Protein AF-A0A1W9V3T8-F1 (afdb_monomer_lite)

Foldseek 3Di:
DDPVVVVVVVVVVVVVVVVVLVVVLPQQAAEQAEDPPVVLVQLVVLVVQLVVLVVLVVQVVPPPDDRPDDNDPLSNLLSVLSNVLSCVQVVRNVCSVPPDDPSSYDHAYSQNDVVSVVVSVVVSVVVSVLVVVVDPVSVVVVVVVVVVVVVVVVVVVPPPDPDDPPDQDADPVRDTDDDPDDDVCVVVVCVPVVVVVVVVVVVVVVVVVVVVVVVVVPD

Sequence (219 aa):
MSAVEVSKIINRKRNKWQTTIKQNRNLSRRAIRWPSAPILAILISFTALMGIDGVNSYIGFFPALPRFYESQNWLRLVTGTMHGLTMSVILLPIISESLWHPSLLKNEPVIRNFKDFAMLVAGAAVIILIVLTGQPFLLYPLSFLTTITVLLNLARHAPLSGNRFSGRYFDHRGDVFSARQFDWRRAVGVLIPTSFAAQTRAKRAGWAAFGRTAARYSR

Structure (mmCIF, N/CA/C/O backbone):
data_AF-A0A1W9V3T8-F1
#
_entry.id   AF-A0A1W9V3T8-F1
#
loop_
_atom_site.group_PDB
_atom_site.id
_atom_site.type_symbol
_atom_site.label_atom_id
_atom_site.label_alt_id
_atom_site.label_comp_id
_atom_site.label_asym_id
_atom_site.label_entity_id
_atom_site.label_seq_id
_atom_site.pdbx_PDB_ins_code
_atom_site.Cartn_x
_atom_site.Cartn_y
_atom_site.Cartn_z
_atom_site.occupancy
_atom_site.B_iso_or_equiv
_atom_site.auth_seq_id
_atom_site.auth_comp_id
_atom_site.auth_asym_id
_atom_site.auth_atom_id
_atom_site.pdbx_PDB_model_num
ATOM 1 N N . MET A 1 1 ? 31.710 13.456 -54.652 1.00 61.44 1 MET A N 1
ATOM 2 C CA . MET A 1 1 ? 31.493 12.558 -53.495 1.00 61.44 1 MET A CA 1
ATOM 3 C C . MET A 1 1 ? 30.936 11.246 -54.026 1.00 61.44 1 MET A C 1
ATOM 5 O O . MET A 1 1 ? 29.902 11.274 -54.682 1.00 61.44 1 MET A O 1
ATOM 9 N N . SER A 1 2 ? 31.663 10.134 -53.882 1.00 81.12 2 SER A N 1
ATOM 10 C CA . SER A 1 2 ? 31.305 8.871 -54.555 1.00 81.12 2 SER A CA 1
ATOM 11 C C . SER A 1 2 ? 30.199 8.114 -53.804 1.00 81.12 2 SER A C 1
ATOM 13 O O . SER A 1 2 ? 30.061 8.245 -52.586 1.00 81.12 2 SER A O 1
ATOM 15 N N . ALA A 1 3 ? 29.420 7.282 -54.504 1.00 79.31 3 ALA A N 1
ATOM 16 C CA . ALA A 1 3 ? 28.356 6.466 -53.898 1.00 79.31 3 ALA A CA 1
ATOM 17 C C . ALA A 1 3 ? 28.866 5.569 -52.745 1.00 79.31 3 ALA A C 1
ATOM 19 O O . ALA A 1 3 ? 28.161 5.323 -51.763 1.00 79.31 3 ALA A O 1
ATOM 20 N N . VAL A 1 4 ? 30.131 5.146 -52.821 1.00 82.25 4 VAL A N 1
ATOM 21 C CA . VAL A 1 4 ? 30.825 4.361 -51.787 1.00 82.25 4 VAL A CA 1
ATOM 22 C C . VAL A 1 4 ? 31.008 5.164 -50.494 1.00 82.25 4 VAL A C 1
ATOM 24 O O . VAL A 1 4 ? 30.885 4.636 -49.386 1.00 82.25 4 VAL A O 1
ATOM 27 N N . GLU A 1 5 ? 31.266 6.460 -50.619 1.00 82.06 5 GLU A N 1
ATOM 28 C CA . GLU A 1 5 ? 31.512 7.370 -49.504 1.00 82.06 5 GLU A CA 1
ATOM 29 C C . GLU A 1 5 ? 30.213 7.722 -48.768 1.00 82.06 5 GLU A C 1
ATOM 31 O O . GLU A 1 5 ? 30.152 7.666 -47.537 1.00 82.06 5 GLU A O 1
ATOM 36 N N . VAL A 1 6 ? 29.132 7.942 -49.524 1.00 78.69 6 VAL A N 1
ATOM 37 C CA . VAL A 1 6 ? 27.769 8.099 -48.990 1.00 78.69 6 VAL A CA 1
ATOM 38 C C . VAL A 1 6 ? 27.338 6.839 -48.229 1.00 78.69 6 VAL A C 1
ATOM 40 O O . VAL A 1 6 ? 26.869 6.929 -47.092 1.00 78.69 6 VAL A O 1
ATOM 43 N N . SER A 1 7 ? 27.573 5.654 -48.802 1.00 79.81 7 SER A N 1
ATOM 44 C CA . SER A 1 7 ? 27.273 4.362 -48.167 1.00 79.81 7 SER A CA 1
ATOM 45 C C . SER A 1 7 ? 28.017 4.173 -46.837 1.00 79.81 7 SER A C 1
ATOM 47 O O . SER A 1 7 ? 27.410 3.810 -45.821 1.00 79.81 7 SER A O 1
ATOM 49 N N . LYS A 1 8 ? 29.316 4.508 -46.787 1.00 84.06 8 LYS A N 1
ATOM 50 C CA . LYS A 1 8 ? 30.113 4.462 -45.548 1.00 84.06 8 LYS A CA 1
ATOM 51 C C . LYS A 1 8 ? 29.560 5.391 -44.467 1.00 84.06 8 LYS A C 1
ATOM 53 O O . LYS A 1 8 ? 29.487 4.988 -43.303 1.00 84.06 8 LYS A O 1
ATOM 58 N N . ILE A 1 9 ? 29.150 6.607 -44.827 1.00 82.00 9 ILE A N 1
ATOM 59 C CA . ILE A 1 9 ? 28.584 7.578 -43.877 1.00 82.00 9 ILE A CA 1
ATOM 60 C C . ILE A 1 9 ? 27.244 7.076 -43.322 1.00 82.00 9 ILE A C 1
ATOM 62 O O . ILE A 1 9 ? 27.024 7.121 -42.107 1.00 82.00 9 ILE A O 1
ATOM 66 N N . ILE A 1 10 ? 26.373 6.541 -44.183 1.00 80.69 10 ILE A N 1
ATOM 67 C CA . ILE A 1 10 ? 25.075 5.984 -43.778 1.00 80.69 10 ILE A CA 1
ATOM 68 C C . ILE A 1 10 ? 25.272 4.783 -42.846 1.00 80.69 10 ILE A C 1
ATOM 70 O O . ILE A 1 10 ? 24.637 4.716 -41.792 1.00 80.69 10 ILE A O 1
ATOM 74 N N . ASN A 1 11 ? 26.186 3.863 -43.171 1.00 81.25 11 ASN A N 1
ATOM 75 C CA . ASN A 1 11 ? 26.475 2.703 -42.323 1.00 81.25 11 ASN A CA 1
ATOM 76 C C . ASN A 1 11 ? 27.073 3.094 -40.969 1.00 81.25 11 ASN A C 1
ATOM 78 O O . ASN A 1 11 ? 26.660 2.552 -39.943 1.00 81.25 11 ASN A O 1
ATOM 82 N N . ARG A 1 12 ? 27.973 4.085 -40.922 1.00 83.00 12 ARG A N 1
ATOM 83 C CA . ARG A 1 12 ? 28.504 4.605 -39.651 1.00 83.00 12 ARG A CA 1
ATOM 84 C C . ARG A 1 12 ? 27.414 5.221 -38.781 1.00 83.00 12 ARG A C 1
ATOM 86 O O . ARG A 1 12 ? 27.357 4.922 -37.589 1.00 83.00 12 ARG A O 1
ATOM 93 N N . LYS A 1 13 ? 26.526 6.041 -39.362 1.00 75.88 13 LYS A N 1
ATOM 94 C CA . LYS A 1 13 ? 25.384 6.600 -38.623 1.00 75.88 13 LYS A CA 1
ATOM 95 C C . LYS A 1 13 ? 24.483 5.482 -38.105 1.00 75.88 13 LYS A C 1
ATOM 97 O O . LYS A 1 13 ? 24.191 5.461 -36.915 1.00 75.88 13 LYS A O 1
ATOM 102 N N . ARG A 1 14 ? 24.102 4.526 -38.954 1.00 78.81 14 ARG A N 1
ATOM 103 C CA . ARG A 1 14 ? 23.242 3.385 -38.595 1.00 78.81 14 ARG A CA 1
ATOM 104 C C . ARG A 1 14 ? 23.806 2.575 -37.427 1.00 78.81 14 ARG A C 1
ATOM 106 O O . ARG A 1 14 ? 23.087 2.322 -36.466 1.00 78.81 14 ARG A O 1
ATOM 113 N N . ASN A 1 15 ? 25.096 2.243 -37.465 1.00 75.06 15 ASN A N 1
ATOM 114 C CA . ASN A 1 15 ? 25.745 1.480 -36.399 1.00 75.06 15 ASN A CA 1
ATOM 115 C C . ASN A 1 15 ? 25.799 2.268 -35.086 1.00 75.06 15 ASN A C 1
ATOM 117 O O . ASN A 1 15 ? 25.492 1.713 -34.034 1.00 75.06 15 ASN A O 1
ATOM 121 N N . LYS A 1 16 ? 26.094 3.575 -35.144 1.00 73.62 16 LYS A N 1
ATOM 122 C CA . LYS A 1 16 ? 26.069 4.458 -33.967 1.00 73.62 16 LYS A CA 1
ATOM 123 C C . LYS A 1 16 ? 24.665 4.576 -33.364 1.00 73.62 16 LYS A C 1
ATOM 125 O O . LYS A 1 16 ? 24.512 4.583 -32.146 1.00 73.62 16 LYS A O 1
ATOM 130 N N . TRP A 1 17 ? 23.626 4.634 -34.194 1.00 58.38 17 TRP A N 1
ATOM 131 C CA . TRP A 1 17 ? 22.240 4.622 -33.721 1.00 58.38 17 TRP A CA 1
ATOM 132 C C . TRP A 1 17 ? 21.890 3.296 -33.037 1.00 58.38 17 TRP A C 1
ATOM 134 O O . TRP A 1 17 ? 21.321 3.304 -31.946 1.00 58.38 17 TRP A O 1
ATOM 144 N N . GLN A 1 18 ? 22.293 2.160 -33.611 1.00 61.56 18 GLN A N 1
ATOM 145 C CA . GLN A 1 18 ? 22.037 0.848 -33.012 1.00 61.56 18 GLN A CA 1
ATOM 146 C C . GLN A 1 18 ? 22.761 0.642 -31.675 1.00 61.56 18 GLN A C 1
ATOM 148 O O . GLN A 1 18 ? 22.174 0.075 -30.749 1.00 61.56 18 GLN A O 1
ATOM 153 N N . THR A 1 19 ? 24.003 1.114 -31.538 1.00 61.78 19 THR A N 1
ATOM 154 C CA . THR A 1 19 ? 24.728 1.040 -30.260 1.00 61.78 19 THR A CA 1
ATOM 155 C C . THR A 1 19 ? 24.095 1.944 -29.207 1.00 61.78 19 THR A C 1
ATOM 157 O O . THR A 1 19 ? 23.894 1.498 -28.081 1.00 61.78 19 THR A O 1
ATOM 160 N N . THR A 1 20 ? 23.664 3.153 -29.582 1.00 58.38 20 THR A N 1
ATOM 161 C CA . THR A 1 20 ? 22.980 4.087 -28.670 1.00 58.38 20 THR A CA 1
ATOM 162 C C . THR A 1 20 ? 21.645 3.519 -28.163 1.00 58.38 20 THR A C 1
ATOM 164 O O . THR A 1 20 ? 21.350 3.598 -26.971 1.00 58.38 20 THR A O 1
ATOM 167 N N . ILE A 1 21 ? 20.860 2.865 -29.030 1.00 58.16 21 ILE A N 1
ATOM 168 C CA . ILE A 1 21 ? 19.602 2.195 -28.649 1.00 58.16 21 ILE A CA 1
ATOM 169 C C . ILE A 1 21 ? 19.866 0.985 -27.738 1.00 58.16 21 ILE A C 1
ATOM 171 O O . ILE A 1 21 ? 19.149 0.781 -26.758 1.00 58.16 21 ILE A O 1
ATOM 175 N N . LYS A 1 22 ? 20.910 0.188 -28.015 1.00 57.72 22 LYS A N 1
ATOM 176 C CA . LYS A 1 22 ? 21.291 -0.944 -27.150 1.00 57.72 22 LYS A CA 1
ATOM 177 C C . LYS A 1 22 ? 21.782 -0.484 -25.775 1.00 57.72 22 LYS A C 1
ATOM 179 O O . LYS A 1 22 ? 21.448 -1.133 -24.787 1.00 57.72 22 LYS A O 1
ATOM 184 N N . GLN A 1 23 ? 22.532 0.614 -25.710 1.00 53.25 23 GLN A N 1
ATOM 185 C CA . GLN A 1 23 ? 23.126 1.146 -24.481 1.00 53.25 23 GLN A CA 1
ATOM 186 C C . GLN A 1 23 ? 22.088 1.820 -23.567 1.00 53.25 23 GLN A C 1
ATOM 188 O O . GLN A 1 23 ? 22.186 1.715 -22.347 1.00 53.25 23 GLN A O 1
ATOM 193 N N . ASN A 1 24 ? 21.020 2.396 -24.131 1.00 51.28 24 ASN A N 1
ATOM 194 C CA . ASN A 1 24 ? 19.906 2.967 -23.361 1.00 51.28 24 ASN A CA 1
ATOM 195 C C . ASN A 1 24 ? 18.928 1.923 -22.780 1.00 51.28 24 ASN A C 1
ATOM 197 O O . ASN A 1 24 ? 17.912 2.276 -22.187 1.00 51.28 24 ASN A O 1
ATOM 201 N N . ARG A 1 25 ? 19.225 0.619 -22.886 1.00 52.19 25 ARG A N 1
ATOM 202 C CA . ARG A 1 25 ? 18.423 -0.446 -22.255 1.00 52.19 25 ARG A CA 1
ATOM 203 C C . ARG A 1 25 ? 18.557 -0.517 -20.724 1.00 52.19 25 ARG A C 1
ATOM 205 O O . ARG A 1 25 ? 17.898 -1.357 -20.113 1.00 52.19 25 ARG A O 1
ATOM 212 N N . ASN A 1 26 ? 19.360 0.346 -20.101 1.00 48.84 26 ASN A N 1
ATOM 213 C CA . ASN A 1 26 ? 19.489 0.457 -18.641 1.00 48.84 26 ASN A CA 1
ATOM 214 C C . ASN A 1 26 ? 18.536 1.486 -18.008 1.00 48.84 26 ASN A C 1
ATOM 216 O O . ASN A 1 26 ? 18.584 1.693 -16.798 1.00 48.84 26 ASN A O 1
ATOM 220 N N . LEU A 1 27 ? 17.657 2.116 -18.796 1.00 55.81 27 LEU A N 1
ATOM 221 C CA . LEU A 1 27 ? 16.570 2.932 -18.256 1.00 55.81 27 LEU A CA 1
ATOM 222 C C . LEU A 1 27 ? 15.703 2.066 -17.328 1.00 55.81 27 LEU A C 1
ATOM 224 O O . LEU A 1 27 ? 15.417 0.910 -17.638 1.00 55.81 27 LEU A O 1
ATOM 228 N N . SER A 1 28 ? 15.348 2.611 -16.165 1.00 54.78 28 SER A N 1
ATOM 229 C CA . SER A 1 28 ? 14.645 1.928 -15.074 1.00 54.78 28 SER A CA 1
ATOM 230 C C . SER A 1 28 ? 13.398 1.207 -15.590 1.00 54.78 28 SER A C 1
ATOM 232 O O . SER A 1 28 ? 12.391 1.834 -15.916 1.00 54.78 28 SER A O 1
ATOM 234 N N . ARG A 1 29 ? 13.483 -0.124 -15.692 1.00 65.69 29 ARG A N 1
ATOM 235 C CA . ARG A 1 29 ? 12.429 -0.945 -16.293 1.00 65.69 29 ARG A CA 1
ATOM 236 C C . ARG A 1 29 ? 11.334 -1.247 -15.267 1.00 65.69 29 ARG A C 1
ATOM 238 O O . ARG A 1 29 ? 11.650 -1.609 -14.134 1.00 65.69 29 ARG A O 1
ATOM 245 N N . ARG A 1 30 ? 10.064 -1.093 -15.646 1.00 69.88 30 ARG A N 1
ATOM 246 C CA . ARG A 1 30 ? 8.889 -1.234 -14.761 1.00 69.88 30 ARG A CA 1
ATOM 247 C C . ARG A 1 30 ? 8.259 -2.625 -14.885 1.00 69.88 30 ARG A C 1
ATOM 249 O O . ARG A 1 30 ? 8.200 -3.166 -15.984 1.00 69.88 30 ARG A O 1
ATOM 256 N N . ALA A 1 31 ? 7.821 -3.203 -13.769 1.00 74.94 31 ALA A N 1
ATOM 257 C CA . ALA A 1 31 ? 7.200 -4.528 -13.711 1.00 74.94 31 ALA A CA 1
ATOM 258 C C . ALA A 1 31 ? 5.728 -4.477 -14.156 1.00 74.94 31 ALA A C 1
ATOM 260 O O . ALA A 1 31 ? 4.995 -3.600 -13.709 1.00 74.94 31 ALA A O 1
ATOM 261 N N . ILE A 1 32 ? 5.300 -5.412 -15.010 1.00 78.75 32 ILE A N 1
ATOM 262 C CA . ILE A 1 32 ? 3.912 -5.482 -15.535 1.00 78.75 32 ILE A CA 1
ATOM 263 C C . ILE A 1 32 ? 3.254 -6.825 -15.248 1.00 78.75 32 ILE A C 1
ATOM 265 O O . ILE A 1 32 ? 2.043 -6.966 -15.378 1.00 78.75 32 ILE A O 1
ATOM 269 N N . ARG A 1 33 ? 4.023 -7.842 -14.842 1.00 82.50 33 ARG A N 1
ATOM 270 C CA . ARG A 1 33 ? 3.420 -9.142 -14.581 1.00 82.50 33 ARG A CA 1
ATOM 271 C C . ARG A 1 33 ? 2.651 -9.094 -13.266 1.00 82.50 33 ARG A C 1
ATOM 273 O O . ARG A 1 33 ? 3.112 -8.542 -12.262 1.00 82.50 33 ARG A O 1
ATOM 280 N N . TRP A 1 34 ? 1.483 -9.714 -13.289 1.00 81.19 34 TRP A N 1
ATOM 281 C CA . TRP A 1 34 ? 0.644 -9.886 -12.118 1.00 81.19 34 TRP A CA 1
ATOM 282 C C . TRP A 1 34 ? 1.379 -10.661 -11.009 1.00 81.19 34 TRP A C 1
ATOM 284 O O . TRP A 1 34 ? 2.263 -11.478 -11.308 1.00 81.19 34 TRP A O 1
ATOM 294 N N . PRO A 1 35 ? 1.043 -10.412 -9.729 1.00 81.88 35 PRO A N 1
ATOM 295 C CA . PRO A 1 35 ? 1.504 -11.238 -8.618 1.00 81.88 35 PRO A CA 1
ATOM 296 C C . PRO A 1 35 ? 1.094 -12.703 -8.805 1.00 81.88 35 PRO A C 1
ATOM 298 O O . PRO A 1 35 ? 0.172 -13.016 -9.558 1.00 81.88 35 PRO A O 1
ATOM 301 N N . SER A 1 36 ? 1.758 -13.614 -8.094 1.00 85.62 36 SER A N 1
ATOM 302 C CA . SER A 1 36 ? 1.357 -15.021 -8.095 1.00 85.62 36 SER A CA 1
ATOM 303 C C . SER A 1 36 ? -0.082 -15.182 -7.578 1.00 85.62 36 SER A C 1
ATOM 305 O O . SER A 1 36 ? -0.519 -14.451 -6.686 1.00 85.62 36 SER A O 1
ATOM 307 N N . ALA A 1 37 ? -0.814 -16.160 -8.120 1.00 86.94 37 ALA A N 1
ATOM 308 C CA . ALA A 1 37 ? -2.200 -16.453 -7.745 1.00 86.94 37 ALA A CA 1
ATOM 309 C C . ALA A 1 37 ? -2.470 -16.503 -6.222 1.00 86.94 37 ALA A C 1
ATOM 311 O O . ALA A 1 37 ? -3.452 -15.899 -5.791 1.00 86.94 37 ALA A O 1
ATOM 312 N N . PRO A 1 38 ? -1.622 -17.128 -5.374 1.00 88.62 38 PRO A N 1
ATOM 313 C CA . PRO A 1 38 ? -1.875 -17.139 -3.933 1.00 88.62 38 PRO A CA 1
ATOM 314 C C . PRO A 1 38 ? -1.728 -15.754 -3.286 1.00 88.62 38 PRO A C 1
ATOM 316 O O . PRO A 1 38 ? -2.498 -15.420 -2.391 1.00 88.62 38 PRO A O 1
ATOM 319 N N . ILE A 1 39 ? -0.800 -14.912 -3.755 1.00 88.94 39 ILE A N 1
ATOM 320 C CA . ILE A 1 39 ? -0.682 -13.528 -3.272 1.00 88.94 39 ILE A CA 1
ATOM 321 C C . ILE A 1 39 ? -1.926 -12.738 -3.682 1.00 88.94 39 ILE A C 1
ATOM 323 O O . ILE A 1 39 ? -2.484 -12.009 -2.868 1.00 88.94 39 ILE A O 1
ATOM 327 N N . LEU A 1 40 ? -2.404 -12.920 -4.914 1.00 89.44 40 LEU A N 1
ATOM 328 C CA . LEU A 1 40 ? -3.620 -12.263 -5.386 1.00 89.44 40 LEU A CA 1
ATOM 329 C C . LEU A 1 40 ? -4.851 -12.660 -4.555 1.00 89.44 40 LEU A C 1
ATOM 331 O O . LEU A 1 40 ? -5.644 -11.792 -4.203 1.00 89.44 40 LEU A O 1
ATOM 335 N N . ALA A 1 41 ? -4.980 -13.937 -4.183 1.00 92.38 41 ALA A N 1
ATOM 336 C CA . ALA A 1 41 ? -6.051 -14.407 -3.303 1.00 92.38 41 ALA A CA 1
ATOM 337 C C . ALA A 1 41 ? -6.013 -13.716 -1.927 1.00 92.38 41 ALA A C 1
ATOM 339 O O . ALA A 1 41 ? -7.048 -13.264 -1.434 1.00 92.38 41 ALA A O 1
ATOM 340 N N . ILE A 1 42 ? -4.822 -13.553 -1.338 1.00 92.75 42 ILE A N 1
ATOM 341 C CA . ILE A 1 42 ? -4.651 -12.813 -0.077 1.00 92.75 42 ILE A CA 1
ATOM 342 C C . ILE A 1 42 ? -5.055 -11.343 -0.253 1.00 92.75 42 ILE A C 1
ATOM 344 O O . ILE A 1 42 ? -5.801 -10.806 0.562 1.00 92.75 42 ILE A O 1
ATOM 348 N N . LEU A 1 43 ? -4.622 -10.693 -1.331 1.00 91.69 43 LEU A N 1
ATOM 349 C CA . LEU A 1 43 ? -4.982 -9.302 -1.620 1.00 91.69 43 LEU A CA 1
ATOM 350 C C . LEU A 1 43 ? -6.504 -9.117 -1.782 1.00 91.69 43 LEU A C 1
ATOM 352 O O . LEU A 1 43 ? -7.097 -8.191 -1.227 1.00 91.69 43 LEU A O 1
ATOM 356 N N . ILE A 1 44 ? -7.170 -10.033 -2.485 1.00 94.06 44 ILE A N 1
ATOM 357 C CA . ILE A 1 44 ? -8.634 -10.028 -2.609 1.00 94.06 44 ILE A CA 1
ATOM 358 C C . ILE A 1 44 ? -9.287 -10.187 -1.232 1.00 94.06 44 ILE A C 1
ATOM 360 O O . ILE A 1 44 ? -10.230 -9.459 -0.921 1.00 94.06 44 ILE A O 1
ATOM 364 N N . SER A 1 45 ? -8.753 -11.064 -0.375 1.00 94.50 45 SER A N 1
ATOM 365 C CA . SER A 1 45 ? -9.266 -11.240 0.989 1.00 94.50 45 SER A CA 1
ATOM 366 C C . SER A 1 45 ? -9.186 -9.949 1.814 1.00 94.50 45 SER A C 1
ATOM 368 O O . SER A 1 45 ? -10.140 -9.610 2.508 1.00 94.50 45 SER A O 1
ATOM 370 N N . PHE A 1 46 ? -8.117 -9.156 1.670 1.00 94.31 46 PHE A N 1
ATOM 371 C CA . PHE A 1 46 ? -7.989 -7.857 2.340 1.00 94.31 46 PHE A CA 1
ATOM 372 C C . PHE A 1 46 ? -9.062 -6.864 1.892 1.00 94.31 46 PHE A C 1
ATOM 374 O O . PHE A 1 46 ? -9.607 -6.121 2.706 1.00 94.31 46 PHE A O 1
ATOM 381 N N . THR A 1 47 ? -9.395 -6.873 0.602 1.00 93.62 47 THR A N 1
ATOM 382 C CA . THR A 1 47 ? -10.476 -6.039 0.064 1.00 93.62 47 THR A CA 1
ATOM 383 C C . THR A 1 47 ? -11.841 -6.502 0.565 1.00 93.62 47 THR A C 1
ATOM 385 O O . THR A 1 47 ? -12.654 -5.668 0.951 1.00 93.62 47 THR A O 1
ATOM 388 N N . ALA A 1 48 ? -12.081 -7.813 0.636 1.00 94.19 48 ALA A N 1
ATOM 389 C CA . ALA A 1 48 ? -13.313 -8.358 1.202 1.00 94.19 48 ALA A CA 1
ATOM 390 C C . ALA A 1 48 ? -13.475 -7.985 2.686 1.00 94.19 48 ALA A C 1
ATOM 392 O O . ALA A 1 48 ? -14.544 -7.531 3.085 1.00 94.19 48 ALA A O 1
ATOM 393 N N . LEU A 1 49 ? -12.407 -8.096 3.485 1.00 92.88 49 LEU A N 1
ATOM 394 C CA . LEU A 1 49 ? -12.405 -7.695 4.897 1.00 92.88 49 LEU A CA 1
ATOM 395 C C . LEU A 1 49 ? -12.728 -6.207 5.071 1.00 92.88 49 LEU A C 1
ATOM 397 O O . LEU A 1 49 ? -13.538 -5.852 5.924 1.00 92.88 49 LEU A O 1
ATOM 401 N N . MET A 1 50 ? -12.146 -5.341 4.238 1.00 92.75 50 MET A N 1
ATOM 402 C CA . MET A 1 50 ? -12.471 -3.913 4.232 1.00 92.75 50 MET A CA 1
ATOM 403 C C . MET A 1 50 ? -13.914 -3.643 3.799 1.00 92.75 50 MET A C 1
ATOM 405 O O . MET A 1 50 ? -14.566 -2.789 4.390 1.00 92.75 50 MET A O 1
ATOM 409 N N . GLY A 1 51 ? -14.440 -4.389 2.826 1.00 90.56 51 GLY A N 1
ATOM 410 C CA . GLY A 1 51 ? -15.841 -4.296 2.420 1.00 90.56 51 GLY A CA 1
ATOM 411 C C . GLY A 1 51 ? -16.799 -4.661 3.555 1.00 90.56 51 GLY A C 1
ATOM 412 O O . GLY A 1 51 ? -17.726 -3.906 3.833 1.00 90.56 51 GLY A O 1
ATOM 413 N N . ILE A 1 52 ? -16.544 -5.771 4.253 1.00 90.00 52 ILE A N 1
ATOM 414 C CA . ILE A 1 52 ? -17.348 -6.213 5.404 1.00 90.00 52 ILE A CA 1
ATOM 415 C C . ILE A 1 52 ? -17.300 -5.167 6.523 1.00 90.00 52 ILE A C 1
ATOM 417 O O . ILE A 1 52 ? -18.344 -4.757 7.029 1.00 90.00 52 ILE A O 1
ATOM 421 N N . ASP A 1 53 ? -16.104 -4.695 6.877 1.00 88.25 53 ASP A N 1
ATOM 422 C CA . ASP A 1 53 ? -15.925 -3.704 7.939 1.00 88.25 53 ASP A CA 1
ATOM 423 C C . ASP A 1 53 ? -16.534 -2.339 7.578 1.00 88.25 53 ASP A C 1
ATOM 425 O O . ASP A 1 53 ? -17.210 -1.698 8.389 1.00 88.25 53 ASP A O 1
ATOM 429 N N . GLY A 1 54 ? -16.389 -1.934 6.315 1.00 86.19 54 GLY A N 1
ATOM 430 C CA . GLY A 1 54 ? -17.017 -0.751 5.744 1.00 86.19 54 GLY A CA 1
ATOM 431 C C . GLY A 1 54 ? -18.539 -0.824 5.822 1.00 86.19 54 GLY A C 1
ATOM 432 O O . GLY A 1 54 ? -19.157 0.103 6.347 1.00 86.19 54 GLY A O 1
ATOM 433 N N . VAL A 1 55 ? -19.137 -1.939 5.390 1.00 86.88 55 VAL A N 1
ATOM 434 C CA . VAL A 1 55 ? -20.587 -2.175 5.463 1.00 86.88 55 VAL A CA 1
ATOM 435 C C . VAL A 1 55 ? -21.073 -2.176 6.911 1.00 86.88 55 VAL A C 1
ATOM 437 O O . VAL A 1 55 ? -22.050 -1.493 7.206 1.00 86.88 55 VAL A O 1
ATOM 440 N N . ASN A 1 56 ? -20.384 -2.854 7.835 1.00 86.50 56 ASN A N 1
ATOM 441 C CA . ASN A 1 56 ? -20.777 -2.861 9.247 1.00 86.50 56 ASN A CA 1
ATOM 442 C C . ASN A 1 56 ? -20.775 -1.443 9.847 1.00 86.50 56 ASN A C 1
ATOM 444 O O . ASN A 1 56 ? -21.715 -1.053 10.540 1.00 86.50 56 ASN A O 1
ATOM 448 N N . SER A 1 57 ? -19.761 -0.633 9.526 1.00 81.12 57 SER A N 1
ATOM 449 C CA . SER A 1 57 ? -19.724 0.767 9.966 1.00 81.12 57 SER A CA 1
ATOM 450 C C . SER A 1 57 ? -20.784 1.642 9.281 1.00 81.12 57 SER A C 1
ATOM 452 O O . SER A 1 57 ? -21.317 2.555 9.910 1.00 81.12 57 SER A O 1
ATOM 454 N N . TYR A 1 58 ? -21.130 1.345 8.024 1.00 82.19 58 TYR A N 1
ATOM 455 C CA . TYR A 1 58 ? -22.150 2.064 7.261 1.00 82.19 58 TYR A CA 1
ATOM 456 C C . TYR A 1 58 ? -23.562 1.800 7.799 1.00 82.19 58 TYR A C 1
ATOM 458 O O . TYR A 1 58 ? -24.356 2.726 7.942 1.00 82.19 58 TYR A O 1
ATOM 466 N N . ILE A 1 59 ? -23.852 0.554 8.182 1.00 82.81 59 ILE A N 1
ATOM 467 C CA . ILE A 1 59 ? -25.116 0.163 8.823 1.00 82.81 59 ILE A CA 1
ATOM 468 C C . ILE A 1 59 ? -25.333 0.942 10.126 1.00 82.81 59 ILE A C 1
ATOM 470 O O . ILE A 1 59 ? -26.456 1.340 10.420 1.00 82.81 59 ILE A O 1
ATOM 474 N N . GLY A 1 60 ? -24.260 1.250 10.861 1.00 72.88 60 GLY A N 1
ATOM 475 C CA . GLY A 1 60 ? -24.321 2.049 12.086 1.00 72.88 60 GLY A CA 1
ATOM 476 C C . GLY A 1 60 ? -24.845 3.482 11.915 1.00 72.88 60 GLY A C 1
ATOM 477 O O . GLY A 1 60 ? -25.187 4.106 12.917 1.00 72.88 60 GLY A O 1
ATOM 478 N N . PHE A 1 61 ? -24.948 4.006 10.688 1.00 76.19 61 PHE A N 1
ATOM 479 C CA . PHE A 1 61 ? -25.607 5.291 10.423 1.00 76.19 61 PHE A CA 1
ATOM 480 C C . PHE A 1 61 ? -27.136 5.199 10.418 1.00 76.19 61 PHE A C 1
ATOM 482 O O . PHE A 1 61 ? -27.805 6.227 10.526 1.00 76.19 61 PHE A O 1
ATOM 489 N N . PHE A 1 62 ? -27.697 3.994 10.306 1.00 79.94 62 PHE A N 1
ATOM 490 C CA . PHE A 1 62 ? -29.134 3.766 10.295 1.00 79.94 62 PHE A CA 1
ATOM 491 C C . PHE A 1 62 ? -29.581 3.242 11.665 1.00 79.94 62 PHE A C 1
ATOM 493 O O . PHE A 1 62 ? -29.361 2.071 11.968 1.00 79.94 62 PHE A O 1
ATOM 500 N N . PRO A 1 63 ? -30.259 4.060 12.493 1.00 70.19 63 PRO A N 1
ATOM 501 C CA . PRO A 1 63 ? -30.679 3.648 13.835 1.00 70.19 63 PRO A CA 1
ATOM 502 C C . PRO A 1 63 ? -31.686 2.483 13.853 1.00 70.19 63 PRO A C 1
ATOM 504 O O . PRO A 1 63 ? -31.922 1.903 14.907 1.00 70.19 63 PRO A O 1
ATOM 507 N N . ALA A 1 64 ? -32.268 2.127 12.703 1.00 73.00 64 ALA A N 1
ATOM 508 C CA . ALA A 1 64 ? -33.226 1.032 12.554 1.00 73.00 64 ALA A CA 1
ATOM 509 C C . ALA A 1 64 ? -32.587 -0.339 12.248 1.00 73.00 64 ALA A C 1
ATOM 511 O O . ALA A 1 64 ? -33.309 -1.332 12.187 1.00 73.00 64 ALA A O 1
ATOM 512 N N . LEU A 1 65 ? -31.268 -0.414 12.026 1.00 70.00 65 LEU A N 1
ATOM 513 C CA . LEU A 1 65 ? -30.590 -1.664 11.673 1.00 70.00 65 LEU A CA 1
ATOM 514 C C . LEU A 1 65 ? -29.667 -2.152 12.804 1.00 70.00 65 LEU A C 1
ATOM 516 O O . LEU A 1 65 ? -28.873 -1.371 13.334 1.00 70.00 65 LEU A O 1
ATOM 520 N N . PRO A 1 66 ? -29.724 -3.446 13.168 1.00 71.88 66 PRO A N 1
ATOM 521 C CA . PRO A 1 66 ? -28.816 -4.016 14.154 1.00 71.88 66 PRO A CA 1
ATOM 522 C C . PRO A 1 66 ? -27.382 -4.071 13.605 1.00 71.88 66 PRO A C 1
ATOM 524 O O . PRO A 1 66 ? -27.139 -4.528 12.489 1.00 71.88 66 PRO A O 1
ATOM 527 N N . ARG A 1 67 ? -26.419 -3.608 14.409 1.00 67.31 67 ARG A N 1
ATOM 528 C CA . ARG A 1 67 ? -24.979 -3.704 14.113 1.00 67.31 67 ARG A CA 1
ATOM 529 C C . ARG A 1 67 ? -24.482 -5.108 14.468 1.00 67.31 67 ARG A C 1
ATOM 531 O O . ARG A 1 67 ? -24.838 -5.612 15.531 1.00 67.31 67 ARG A O 1
ATOM 538 N N . PHE A 1 68 ? -23.632 -5.716 13.635 1.00 72.75 68 PHE A N 1
ATOM 539 C CA . PHE A 1 68 ? -23.045 -7.032 13.939 1.00 72.75 68 PHE A CA 1
ATOM 540 C C . PHE A 1 68 ? -22.004 -6.950 15.064 1.00 72.75 68 PHE A C 1
ATOM 542 O O . PHE A 1 68 ? -21.872 -7.874 15.861 1.00 72.75 68 PHE A O 1
ATOM 549 N N . TYR A 1 69 ? -21.269 -5.836 15.129 1.00 77.38 69 TYR A N 1
ATOM 550 C CA . TYR A 1 69 ? -20.328 -5.503 16.200 1.00 77.38 69 TYR A CA 1
ATOM 551 C C . TYR A 1 69 ? -20.135 -3.983 16.301 1.00 77.38 69 TYR A C 1
ATOM 553 O O . TYR A 1 69 ? -20.404 -3.246 15.346 1.00 77.38 69 TYR A O 1
ATOM 561 N N . GLU A 1 70 ? -19.648 -3.502 17.450 1.00 74.56 70 GLU A N 1
ATOM 562 C CA . GLU A 1 70 ? -19.326 -2.084 17.638 1.00 74.56 70 GLU A CA 1
ATOM 563 C C . GLU A 1 70 ? -18.158 -1.657 16.743 1.00 74.56 70 GLU A C 1
ATOM 565 O O . GLU A 1 70 ? -17.079 -2.248 16.771 1.00 74.56 70 GLU A O 1
ATOM 570 N N . SER A 1 71 ? -18.362 -0.606 15.948 1.00 77.75 71 SER A N 1
ATOM 571 C CA . SER A 1 71 ? -17.338 -0.073 15.053 1.00 77.75 71 SER A CA 1
ATOM 572 C C . SER A 1 71 ? -16.173 0.515 15.851 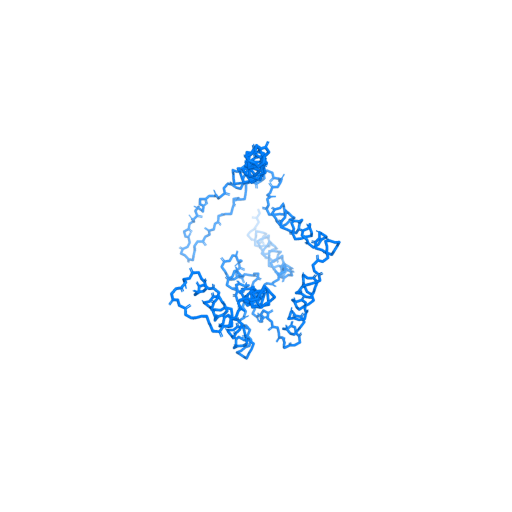1.00 77.75 71 SER A C 1
ATOM 574 O O . SER A 1 71 ? -16.334 1.538 16.519 1.00 77.75 71 SER A O 1
ATOM 576 N N . GLN A 1 72 ? -14.989 -0.090 15.744 1.00 81.12 72 GLN A N 1
ATOM 577 C CA . GLN A 1 72 ? -13.783 0.383 16.423 1.00 81.12 72 GLN A CA 1
ATOM 578 C C . GLN A 1 72 ? -12.821 1.057 15.437 1.00 81.12 72 GLN A C 1
ATOM 580 O O . GLN A 1 72 ? -12.581 0.563 14.335 1.00 81.12 72 GLN A O 1
ATOM 585 N N . ASN A 1 73 ? -12.230 2.187 15.837 1.00 84.69 73 ASN A N 1
ATOM 586 C CA . ASN A 1 73 ? -11.330 2.962 14.972 1.00 84.69 73 ASN A CA 1
ATOM 587 C C . ASN A 1 73 ? -10.076 2.183 14.546 1.00 84.69 73 ASN A C 1
ATOM 589 O O . ASN A 1 73 ? -9.595 2.375 13.431 1.00 84.69 73 ASN A O 1
ATOM 593 N N . TRP A 1 74 ? -9.560 1.300 15.405 1.00 86.62 74 TRP A N 1
ATOM 594 C CA . TRP A 1 74 ? -8.381 0.494 15.087 1.00 86.62 74 TRP A CA 1
ATOM 595 C C . TRP A 1 74 ? -8.673 -0.538 13.996 1.00 86.62 74 TRP A C 1
ATOM 597 O O . TRP A 1 74 ? -7.836 -0.743 13.121 1.00 86.62 74 TRP A O 1
ATOM 607 N N . LEU A 1 75 ? -9.869 -1.137 14.000 1.00 86.19 75 LEU A N 1
ATOM 608 C CA . LEU A 1 75 ? -10.257 -2.126 12.999 1.00 86.19 75 LEU A CA 1
ATOM 609 C C . LEU A 1 75 ? -10.331 -1.468 11.621 1.00 86.19 75 LEU A C 1
ATOM 611 O O . LEU A 1 75 ? -9.710 -1.948 10.678 1.00 86.19 75 LEU A O 1
ATOM 615 N N . ARG A 1 76 ? -10.947 -0.283 11.560 1.00 86.88 76 ARG A N 1
ATOM 616 C CA . ARG A 1 76 ? -11.048 0.535 10.347 1.00 86.88 76 ARG A CA 1
ATOM 617 C C . ARG A 1 76 ? -9.690 0.992 9.809 1.00 86.88 76 ARG A C 1
ATOM 619 O O . ARG A 1 76 ? -9.495 1.078 8.598 1.00 86.88 76 ARG A O 1
ATOM 626 N N . LEU A 1 77 ? -8.736 1.279 10.697 1.00 89.44 77 LEU A N 1
ATOM 627 C CA . LEU A 1 77 ? -7.358 1.587 10.310 1.00 89.44 77 LEU A CA 1
ATOM 628 C C . LEU A 1 77 ? -6.669 0.362 9.691 1.00 89.44 77 LEU A C 1
ATOM 630 O O . LEU A 1 77 ? -6.025 0.486 8.650 1.00 89.44 77 LEU A O 1
ATOM 634 N N . VAL A 1 78 ? -6.807 -0.813 10.311 1.00 92.44 78 VAL A N 1
ATOM 635 C CA . VAL A 1 78 ? -6.181 -2.060 9.845 1.00 92.44 78 VAL A CA 1
ATOM 636 C C . VAL A 1 78 ? -6.756 -2.491 8.496 1.00 92.44 78 VAL A C 1
ATOM 638 O O . VAL A 1 78 ? -6.002 -2.656 7.535 1.00 92.44 78 VAL A O 1
ATOM 641 N N . THR A 1 79 ? -8.081 -2.626 8.399 1.00 92.75 79 THR A N 1
ATOM 642 C CA . THR A 1 79 ? -8.776 -3.075 7.183 1.00 92.75 79 THR A CA 1
ATOM 643 C C . THR A 1 79 ? -8.556 -2.095 6.029 1.00 92.75 79 THR A C 1
ATOM 645 O O . THR A 1 79 ? -8.213 -2.507 4.918 1.00 92.75 79 THR A O 1
ATOM 648 N N . GLY A 1 80 ? -8.633 -0.788 6.302 1.00 91.81 80 GLY A N 1
ATOM 649 C CA . GLY A 1 80 ? -8.341 0.264 5.329 1.00 91.81 80 GLY A CA 1
ATOM 650 C C . GLY A 1 80 ? -6.897 0.233 4.821 1.00 91.81 80 GLY A C 1
ATOM 651 O O . GLY A 1 80 ? -6.664 0.337 3.616 1.00 91.81 80 GLY A O 1
ATOM 652 N N . THR A 1 81 ? -5.917 0.027 5.707 1.00 92.94 81 THR A N 1
ATOM 653 C CA . THR A 1 81 ? -4.497 -0.049 5.318 1.00 92.94 81 THR A CA 1
ATOM 654 C C . THR A 1 81 ? -4.210 -1.289 4.468 1.00 92.94 81 THR A C 1
ATOM 656 O O . THR A 1 81 ? -3.516 -1.196 3.454 1.00 92.94 81 THR A O 1
ATOM 659 N N . MET A 1 82 ? -4.778 -2.446 4.825 1.00 93.25 82 MET A N 1
ATOM 660 C CA . MET A 1 82 ? -4.639 -3.684 4.047 1.00 93.25 82 MET A CA 1
ATOM 661 C C . MET A 1 82 ? -5.253 -3.568 2.645 1.00 93.25 82 MET A C 1
ATOM 663 O O . MET A 1 82 ? -4.657 -4.006 1.653 1.00 93.25 82 MET A O 1
ATOM 667 N N . HIS A 1 83 ? -6.417 -2.926 2.533 1.00 94.69 83 HIS A N 1
ATOM 668 C CA . HIS A 1 83 ? -7.013 -2.621 1.237 1.00 94.69 83 HIS A CA 1
ATOM 669 C C . HIS A 1 83 ? -6.164 -1.619 0.433 1.00 94.69 83 HIS A C 1
ATOM 671 O O . HIS A 1 83 ? -5.921 -1.832 -0.754 1.00 94.69 83 HIS A O 1
ATOM 677 N N . GLY A 1 84 ? -5.618 -0.578 1.069 1.00 92.31 84 GLY A N 1
ATOM 678 C CA . GLY A 1 84 ? -4.698 0.363 0.417 1.00 92.31 84 GLY A CA 1
ATOM 679 C C . GLY A 1 84 ? -3.438 -0.311 -0.146 1.00 92.31 84 GLY A C 1
ATOM 680 O O . GLY A 1 84 ? -3.006 -0.001 -1.262 1.00 92.31 84 GLY A O 1
ATOM 681 N N . LEU A 1 85 ? -2.882 -1.290 0.576 1.00 93.25 85 LEU A N 1
ATOM 682 C CA . LEU A 1 85 ? -1.772 -2.122 0.098 1.00 93.25 85 LEU A CA 1
ATOM 683 C C . LEU A 1 85 ? -2.193 -2.931 -1.136 1.00 93.25 85 LEU A C 1
ATOM 685 O O . LEU A 1 85 ? -1.484 -2.930 -2.142 1.00 93.25 85 LEU A O 1
ATOM 689 N N . THR A 1 86 ? -3.378 -3.544 -1.095 1.00 93.62 86 THR A N 1
ATOM 690 C CA . THR A 1 86 ? -3.959 -4.267 -2.238 1.00 93.62 86 THR A CA 1
ATOM 691 C C . THR A 1 86 ? -4.067 -3.392 -3.476 1.00 93.62 86 THR A C 1
ATOM 693 O O . THR A 1 86 ? -3.563 -3.764 -4.538 1.00 93.62 86 THR A O 1
ATOM 696 N N . MET A 1 87 ? -4.650 -2.203 -3.333 1.00 91.81 87 MET A N 1
ATOM 697 C CA . MET A 1 87 ? -4.793 -1.261 -4.439 1.00 91.81 87 MET A CA 1
ATOM 698 C C . MET A 1 87 ? -3.435 -0.842 -4.992 1.00 91.81 87 MET A C 1
ATOM 700 O O . MET A 1 87 ? -3.254 -0.814 -6.203 1.00 91.81 87 MET A O 1
ATOM 704 N N . SER A 1 88 ? -2.446 -0.601 -4.133 1.00 90.44 88 SER A N 1
ATOM 705 C CA . SER A 1 88 ? -1.095 -0.238 -4.574 1.00 90.44 88 SER A CA 1
ATOM 706 C C . SER A 1 88 ? -0.465 -1.325 -5.453 1.00 90.44 88 SER A C 1
ATOM 708 O O . SER A 1 88 ? 0.089 -1.020 -6.507 1.00 90.44 88 SER A O 1
ATOM 710 N N . VAL A 1 89 ? -0.585 -2.596 -5.054 1.00 90.12 89 VAL A N 1
ATOM 711 C CA . VAL A 1 89 ? -0.003 -3.737 -5.782 1.00 90.12 89 VAL A CA 1
ATOM 712 C C . VAL A 1 89 ? -0.734 -4.016 -7.097 1.00 90.12 89 VAL A C 1
ATOM 714 O O . VAL A 1 89 ? -0.083 -4.335 -8.090 1.00 90.12 89 VAL A O 1
ATOM 717 N N . ILE A 1 90 ? -2.063 -3.881 -7.122 1.00 89.50 90 ILE A N 1
ATOM 718 C CA . ILE A 1 90 ? -2.892 -4.119 -8.316 1.00 89.50 90 ILE A CA 1
ATOM 719 C C . ILE A 1 90 ? -2.786 -2.969 -9.320 1.00 89.50 90 ILE A C 1
ATOM 721 O O . ILE A 1 90 ? -2.730 -3.206 -10.525 1.00 89.50 90 ILE A O 1
ATOM 725 N N . LEU A 1 91 ? -2.744 -1.722 -8.850 1.00 88.50 91 LEU A N 1
ATOM 726 C CA . LEU A 1 91 ? -2.673 -0.556 -9.728 1.00 88.50 91 LEU A CA 1
ATOM 727 C C . LEU A 1 91 ? -1.291 -0.392 -10.357 1.00 88.50 91 LEU A C 1
ATOM 729 O O . LEU A 1 91 ? -1.197 0.096 -11.476 1.00 88.50 91 LEU A O 1
ATOM 733 N N . LEU A 1 92 ? -0.222 -0.815 -9.678 1.00 86.12 92 LEU A N 1
ATOM 734 C CA . LEU A 1 92 ? 1.152 -0.736 -10.181 1.00 86.12 92 LEU A CA 1
ATOM 735 C C . LEU A 1 92 ? 1.346 -1.281 -11.612 1.00 86.12 92 LEU A C 1
ATOM 737 O O . LEU A 1 92 ? 1.876 -0.534 -12.437 1.00 86.12 92 LEU A O 1
ATOM 741 N N . PRO A 1 93 ? 0.943 -2.521 -11.951 1.00 84.44 93 PRO A N 1
ATOM 742 C CA . PRO A 1 93 ? 1.097 -3.068 -13.298 1.00 84.44 93 PRO A CA 1
ATOM 743 C C . PRO A 1 93 ? 0.174 -2.378 -14.311 1.00 84.44 93 PRO A C 1
ATOM 745 O O . PRO A 1 93 ? 0.631 -2.062 -15.404 1.00 84.44 93 PRO A O 1
ATOM 748 N N . ILE A 1 94 ? -1.067 -2.052 -13.924 1.00 84.62 94 ILE A N 1
ATOM 749 C CA . ILE A 1 94 ? -2.044 -1.349 -14.778 1.00 84.62 94 ILE A CA 1
ATOM 750 C C . ILE A 1 94 ? -1.509 0.030 -15.179 1.00 84.62 94 ILE A C 1
ATOM 752 O O . ILE A 1 94 ? -1.487 0.400 -16.350 1.00 84.62 94 ILE A O 1
ATOM 756 N N . ILE A 1 95 ? -1.031 0.789 -14.194 1.00 82.56 95 ILE A N 1
ATOM 757 C CA . ILE A 1 95 ? -0.440 2.111 -14.388 1.00 82.56 95 ILE A CA 1
ATOM 758 C C . ILE A 1 95 ? 0.850 1.987 -15.208 1.00 82.56 95 ILE A C 1
ATOM 760 O O . ILE A 1 95 ? 1.059 2.771 -16.134 1.00 82.56 95 ILE A O 1
ATOM 764 N N . SER A 1 96 ? 1.684 0.981 -14.913 1.00 80.62 96 SER A N 1
ATOM 765 C CA . SER A 1 96 ? 2.931 0.718 -15.645 1.00 80.62 96 SER A CA 1
ATOM 766 C C . SER A 1 96 ? 2.688 0.445 -17.129 1.00 80.62 96 SER A C 1
ATOM 768 O O . SER A 1 96 ? 3.421 0.967 -17.961 1.00 80.62 96 SER A O 1
ATOM 770 N N . GLU A 1 97 ? 1.657 -0.323 -17.468 1.00 77.75 97 GLU A N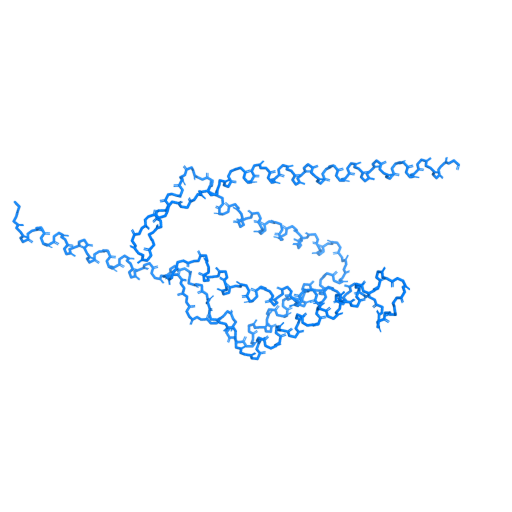 1
ATOM 771 C CA . GLU A 1 97 ? 1.279 -0.601 -18.854 1.00 77.75 97 GLU A CA 1
ATOM 772 C C . GLU A 1 97 ? 0.629 0.613 -19.533 1.00 77.75 97 GLU A C 1
ATOM 774 O O . GLU A 1 97 ? 0.960 0.933 -20.671 1.00 77.75 97 GLU A O 1
ATOM 779 N N . SER A 1 98 ? -0.249 1.333 -18.828 1.00 79.75 98 SER A N 1
ATOM 780 C CA . SER A 1 98 ? -1.010 2.445 -19.408 1.00 79.75 98 SER A CA 1
ATOM 781 C C . SER A 1 98 ? -0.174 3.697 -19.684 1.00 79.75 98 SER A C 1
ATOM 783 O O . SER A 1 98 ? -0.499 4.435 -20.614 1.00 79.75 98 SER A O 1
ATOM 785 N N . LEU A 1 99 ? 0.843 3.993 -18.867 1.00 77.44 99 LEU A N 1
ATOM 786 C CA . LEU A 1 99 ? 1.565 5.271 -18.945 1.00 77.44 99 LEU A CA 1
ATOM 787 C C . LEU A 1 99 ? 2.978 5.162 -19.534 1.00 77.44 99 LEU A C 1
ATOM 789 O O . LEU A 1 99 ? 3.528 6.184 -19.949 1.00 77.44 99 LEU A O 1
ATOM 793 N N . TRP A 1 100 ? 3.600 3.976 -19.560 1.00 73.81 100 TRP A N 1
ATOM 794 C CA . TRP A 1 100 ? 4.988 3.833 -20.017 1.00 73.81 100 TRP A CA 1
ATOM 795 C C . TRP A 1 100 ? 5.095 3.214 -21.406 1.00 73.81 100 TRP A C 1
ATOM 797 O O . TRP A 1 100 ? 4.354 2.321 -21.797 1.00 73.81 100 TRP A O 1
ATOM 807 N N . HIS A 1 101 ? 6.104 3.674 -22.145 1.00 72.06 101 HIS A N 1
ATOM 808 C CA . HIS A 1 101 ? 6.423 3.143 -23.463 1.00 72.06 101 HIS A CA 1
ATOM 809 C C . HIS A 1 101 ? 6.849 1.660 -23.379 1.00 72.06 101 HIS A C 1
ATOM 811 O O . HIS A 1 101 ? 7.638 1.324 -22.487 1.00 72.06 101 HIS A O 1
ATOM 817 N N . PRO A 1 102 ? 6.462 0.793 -24.341 1.00 69.88 102 PRO A N 1
ATOM 818 C CA . PRO A 1 102 ? 6.771 -0.645 -24.335 1.00 69.88 102 PRO A CA 1
ATOM 819 C C . PRO A 1 102 ? 8.254 -1.010 -24.166 1.00 69.88 102 PRO A C 1
ATOM 821 O O . PRO A 1 102 ? 8.594 -2.085 -23.685 1.00 69.88 102 PRO A O 1
ATOM 824 N N . SER A 1 103 ? 9.172 -0.115 -24.528 1.00 64.69 103 SER A N 1
ATOM 825 C CA . SER A 1 103 ? 10.618 -0.325 -24.355 1.00 64.69 103 SER A CA 1
ATOM 826 C C . SER A 1 103 ? 11.110 -0.204 -22.904 1.00 64.69 103 SER A C 1
ATOM 828 O O . SER A 1 103 ? 12.214 -0.656 -22.601 1.00 64.69 103 SER A O 1
ATOM 830 N N . LEU A 1 104 ? 10.317 0.399 -22.011 1.00 67.31 104 LEU A N 1
ATOM 831 C CA . LEU A 1 104 ? 10.612 0.576 -20.581 1.00 67.31 104 LEU A CA 1
ATOM 832 C C . LEU A 1 104 ? 9.951 -0.503 -19.708 1.00 67.31 104 LEU A C 1
ATOM 834 O O . LEU A 1 104 ? 10.073 -0.490 -18.482 1.00 67.31 104 LEU A O 1
ATOM 838 N N . LEU A 1 105 ? 9.259 -1.441 -20.344 1.00 72.06 105 LEU A N 1
ATOM 839 C CA . LEU A 1 105 ? 8.471 -2.482 -19.716 1.00 72.06 105 LEU A CA 1
ATOM 840 C C . LEU A 1 105 ? 9.315 -3.744 -19.468 1.00 72.06 105 LEU A C 1
ATOM 842 O O . LEU A 1 105 ? 10.095 -4.176 -20.319 1.00 72.06 105 LEU A O 1
ATOM 846 N N . LYS A 1 106 ? 9.181 -4.348 -18.282 1.00 74.19 106 LYS A N 1
ATOM 847 C CA . LYS A 1 106 ? 9.815 -5.617 -17.908 1.00 7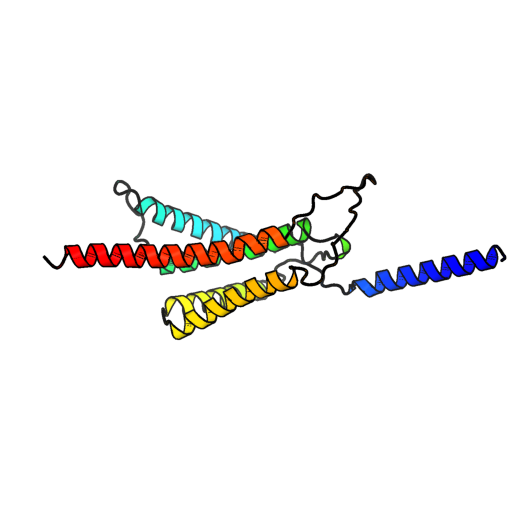4.19 106 LYS A CA 1
ATOM 848 C C . LYS A 1 106 ? 8.749 -6.632 -17.531 1.00 74.19 106 LYS A C 1
ATOM 850 O O . LYS A 1 106 ? 7.932 -6.396 -16.642 1.00 74.19 106 LYS A O 1
ATOM 855 N N . ASN A 1 107 ? 8.825 -7.805 -18.153 1.00 73.06 107 ASN A N 1
ATOM 856 C CA . ASN A 1 107 ? 8.012 -8.954 -17.780 1.00 73.06 107 ASN A CA 1
ATOM 857 C C . ASN A 1 107 ? 8.544 -9.581 -16.478 1.00 73.06 107 ASN A C 1
ATOM 859 O O . ASN A 1 107 ? 9.119 -10.668 -16.466 1.00 73.06 107 ASN A O 1
ATOM 863 N N . GLU A 1 108 ? 8.401 -8.851 -15.379 1.00 79.06 108 GLU A N 1
ATOM 864 C CA . GLU A 1 108 ? 8.649 -9.311 -14.020 1.00 79.06 108 GLU A CA 1
ATOM 865 C C . GLU A 1 108 ? 7.411 -9.069 -13.162 1.00 79.06 108 GLU A C 1
ATOM 867 O O . GLU A 1 108 ? 6.657 -8.133 -13.446 1.00 79.06 108 GLU A O 1
ATOM 872 N N . PRO A 1 109 ? 7.181 -9.918 -12.148 1.00 77.69 109 PRO A N 1
ATOM 873 C CA . PRO A 1 109 ? 6.044 -9.777 -11.264 1.00 77.69 109 PRO A CA 1
ATOM 874 C C . PRO A 1 109 ? 6.291 -8.625 -10.290 1.00 77.69 109 PRO A C 1
ATOM 876 O O . PRO A 1 109 ? 7.413 -8.440 -9.811 1.00 77.69 109 PRO A O 1
ATOM 879 N N . VAL A 1 110 ? 5.238 -7.855 -10.006 1.00 80.88 110 VAL A N 1
ATOM 880 C CA . VAL A 1 110 ? 5.273 -6.691 -9.095 1.00 80.88 110 VAL A CA 1
ATOM 881 C C . VAL A 1 110 ? 5.769 -7.092 -7.705 1.00 80.88 110 VAL A C 1
ATOM 883 O O . VAL A 1 110 ? 6.548 -6.372 -7.086 1.00 80.88 110 VAL A O 1
ATOM 886 N N . ILE A 1 111 ? 5.360 -8.276 -7.250 1.00 82.69 111 ILE A N 1
ATOM 887 C CA . ILE A 1 111 ? 5.879 -8.932 -6.055 1.00 82.69 111 ILE A CA 1
ATOM 888 C C . ILE A 1 111 ? 6.506 -10.246 -6.495 1.00 82.69 111 ILE A C 1
ATOM 890 O O . ILE A 1 111 ? 5.821 -11.105 -7.052 1.00 82.69 111 ILE A O 1
ATOM 894 N N . ARG A 1 112 ? 7.812 -10.393 -6.261 1.00 79.75 112 ARG A N 1
ATOM 895 C CA . ARG A 1 112 ? 8.555 -11.578 -6.699 1.00 79.75 112 ARG A CA 1
ATOM 896 C C . ARG A 1 112 ? 8.251 -12.766 -5.807 1.00 79.75 112 ARG A C 1
ATOM 898 O O . ARG A 1 112 ? 7.918 -13.837 -6.307 1.00 79.75 112 ARG A O 1
ATOM 905 N N . ASN A 1 113 ? 8.336 -12.551 -4.497 1.00 86.25 113 ASN A N 1
ATOM 906 C CA . ASN A 1 113 ? 8.334 -13.624 -3.516 1.00 86.25 113 ASN A CA 1
ATOM 907 C C . ASN A 1 113 ? 7.392 -13.301 -2.349 1.00 86.25 113 ASN A C 1
ATOM 909 O O . ASN A 1 113 ? 7.160 -12.137 -2.021 1.00 86.25 113 ASN A O 1
ATOM 913 N N . PHE A 1 114 ? 6.946 -14.337 -1.635 1.00 88.94 114 PHE A N 1
ATOM 914 C CA . PHE A 1 114 ? 6.218 -14.178 -0.370 1.00 88.94 114 PHE A CA 1
ATOM 915 C C . PHE A 1 114 ? 6.998 -13.372 0.674 1.00 88.94 114 PHE A C 1
ATOM 917 O O . PHE A 1 114 ? 6.391 -12.660 1.462 1.00 88.94 114 PHE A O 1
ATOM 924 N N . LYS A 1 115 ? 8.335 -13.433 0.654 1.00 89.94 115 LYS A N 1
ATOM 925 C CA . LYS A 1 115 ? 9.190 -12.606 1.515 1.00 89.94 115 LYS A CA 1
ATOM 926 C C . LYS A 1 115 ? 8.988 -11.110 1.257 1.00 89.94 115 LYS A C 1
ATOM 928 O O . LYS A 1 115 ? 8.857 -10.349 2.208 1.00 89.94 115 LYS A O 1
ATOM 933 N N . ASP A 1 116 ? 8.926 -10.702 -0.010 1.00 89.00 116 ASP A N 1
ATOM 934 C CA . ASP A 1 116 ? 8.723 -9.298 -0.384 1.00 89.00 116 ASP A CA 1
ATOM 935 C C . ASP A 1 116 ? 7.317 -8.843 0.018 1.00 89.00 116 ASP A C 1
ATOM 937 O O . ASP A 1 116 ? 7.143 -7.757 0.567 1.00 89.00 116 ASP A O 1
ATOM 941 N N . PHE A 1 117 ? 6.317 -9.711 -0.178 1.00 90.94 117 PHE A N 1
ATOM 942 C CA . PHE A 1 117 ? 4.957 -9.469 0.300 1.00 90.94 117 PHE A CA 1
ATOM 943 C C . PHE A 1 117 ? 4.902 -9.313 1.825 1.00 90.94 117 PHE A C 1
ATOM 945 O O . PHE A 1 117 ? 4.349 -8.338 2.327 1.00 90.94 117 PHE A O 1
ATOM 952 N N . ALA A 1 118 ? 5.517 -10.235 2.567 1.00 91.56 118 ALA A N 1
ATOM 953 C CA . ALA A 1 118 ? 5.567 -10.194 4.023 1.00 91.56 118 ALA A CA 1
ATOM 954 C C . ALA A 1 118 ? 6.286 -8.938 4.528 1.00 91.56 118 ALA A C 1
ATOM 956 O O . ALA A 1 118 ? 5.851 -8.343 5.507 1.00 91.56 118 ALA A O 1
ATOM 957 N N . MET A 1 119 ? 7.338 -8.487 3.839 1.00 92.94 119 MET A N 1
ATOM 958 C CA . MET A 1 119 ? 8.037 -7.247 4.173 1.00 92.94 119 MET A CA 1
ATOM 959 C C . MET A 1 119 ? 7.151 -6.010 3.964 1.00 92.94 119 MET A C 1
ATOM 961 O O . MET A 1 119 ? 7.168 -5.105 4.796 1.00 92.94 119 MET A O 1
ATOM 965 N N . LEU A 1 120 ? 6.332 -5.984 2.905 1.00 91.69 120 LEU A N 1
ATOM 966 C CA . LEU A 1 120 ? 5.341 -4.922 2.688 1.00 91.69 120 LEU A CA 1
ATOM 967 C C . LEU A 1 120 ? 4.273 -4.912 3.786 1.00 91.69 120 LEU A C 1
ATOM 969 O O . LEU A 1 120 ? 3.970 -3.856 4.340 1.00 91.69 120 LEU A O 1
ATOM 973 N N . VAL A 1 121 ? 3.730 -6.083 4.126 1.00 93.69 121 VAL A N 1
ATOM 974 C CA . VAL A 1 121 ? 2.735 -6.222 5.199 1.00 93.69 121 VAL A CA 1
ATOM 975 C C . VAL A 1 121 ? 3.335 -5.839 6.553 1.00 93.69 121 VAL A C 1
ATOM 977 O O . VAL A 1 121 ? 2.691 -5.130 7.319 1.00 93.69 121 VAL A O 1
ATOM 980 N N . ALA A 1 122 ? 4.581 -6.226 6.834 1.00 95.12 122 ALA A N 1
ATOM 981 C CA . ALA A 1 122 ? 5.288 -5.836 8.050 1.00 95.12 122 ALA A CA 1
ATOM 982 C C . ALA A 1 122 ? 5.494 -4.316 8.124 1.00 95.12 122 ALA A C 1
ATOM 984 O O . ALA A 1 122 ? 5.242 -3.715 9.164 1.00 95.12 122 ALA A O 1
ATOM 985 N N . GLY A 1 123 ? 5.879 -3.673 7.016 1.00 93.62 123 GLY A N 1
ATOM 986 C CA . GLY A 1 123 ? 5.976 -2.214 6.944 1.00 93.62 123 GLY A CA 1
ATOM 987 C C . GLY A 1 123 ? 4.636 -1.526 7.223 1.00 93.62 123 GLY A C 1
ATOM 988 O O . GLY A 1 123 ? 4.574 -0.587 8.015 1.00 93.62 123 GLY A O 1
ATOM 989 N N . ALA A 1 124 ? 3.548 -2.035 6.640 1.00 92.94 124 ALA A N 1
ATOM 990 C CA . ALA A 1 124 ? 2.200 -1.548 6.922 1.00 92.94 124 ALA A CA 1
ATOM 991 C C . ALA A 1 124 ? 1.807 -1.749 8.395 1.00 92.94 124 ALA A C 1
ATOM 993 O O . ALA A 1 124 ? 1.262 -0.836 9.010 1.00 92.94 124 ALA A O 1
ATOM 994 N N . ALA A 1 125 ? 2.136 -2.899 8.987 1.00 93.31 125 ALA A N 1
ATOM 995 C CA . ALA A 1 125 ? 1.885 -3.182 10.396 1.00 93.31 125 ALA A CA 1
ATOM 996 C C . ALA A 1 125 ? 2.641 -2.217 11.321 1.00 93.31 125 ALA A C 1
ATOM 998 O O . ALA A 1 125 ? 2.055 -1.706 12.271 1.00 93.31 125 ALA A O 1
ATOM 999 N N . VAL A 1 126 ? 3.904 -1.898 11.021 1.00 93.94 126 VAL A N 1
ATOM 1000 C CA . VAL A 1 126 ? 4.678 -0.897 11.775 1.00 93.94 126 VAL A CA 1
ATOM 1001 C C . VAL A 1 126 ? 3.998 0.470 11.724 1.00 93.94 126 VAL A C 1
ATOM 1003 O O . VAL A 1 126 ? 3.848 1.113 12.760 1.00 93.94 126 VAL A O 1
ATOM 1006 N N . ILE A 1 127 ? 3.533 0.900 10.548 1.00 90.31 127 ILE A N 1
ATOM 1007 C CA . ILE A 1 127 ? 2.803 2.167 10.407 1.00 90.31 127 ILE A CA 1
ATOM 1008 C C . ILE A 1 127 ? 1.514 2.141 11.233 1.00 90.31 127 ILE A C 1
ATOM 1010 O O . ILE A 1 127 ? 1.251 3.091 11.966 1.00 90.31 127 ILE A O 1
ATOM 1014 N N . ILE A 1 128 ? 0.737 1.056 11.164 1.00 92.25 128 ILE A N 1
ATOM 1015 C CA . ILE A 1 128 ? -0.483 0.889 11.966 1.00 92.25 128 ILE A CA 1
ATOM 1016 C C . ILE A 1 128 ? -0.156 1.015 13.454 1.00 92.25 128 ILE A C 1
ATOM 1018 O O . ILE A 1 128 ? -0.809 1.789 14.145 1.00 92.25 128 ILE A O 1
ATOM 1022 N N . LEU A 1 129 ? 0.866 0.311 13.945 1.00 91.56 129 LEU A N 1
ATOM 1023 C CA . LEU A 1 129 ? 1.267 0.365 15.350 1.00 91.56 129 LEU A CA 1
ATOM 1024 C C . LEU A 1 129 ? 1.655 1.784 15.767 1.00 91.56 129 LEU A C 1
ATOM 1026 O O . LEU A 1 129 ? 1.169 2.261 16.787 1.00 91.56 129 LEU A O 1
ATOM 1030 N N . ILE A 1 130 ? 2.451 2.485 14.953 1.00 89.56 130 ILE A N 1
ATOM 1031 C CA . ILE A 1 130 ? 2.812 3.888 15.196 1.00 89.56 130 ILE A CA 1
ATOM 1032 C C . ILE A 1 130 ? 1.554 4.757 15.290 1.00 89.56 130 ILE A C 1
ATOM 1034 O O . ILE A 1 130 ? 1.427 5.545 16.225 1.00 89.56 130 ILE A O 1
ATOM 1038 N N . VAL A 1 131 ? 0.604 4.599 14.367 1.00 88.81 131 VAL A N 1
ATOM 1039 C CA . VAL A 1 131 ? -0.655 5.358 14.373 1.00 88.81 131 VAL A CA 1
ATOM 1040 C C . VAL A 1 131 ? -1.500 5.038 15.605 1.00 88.81 131 VAL A C 1
ATOM 1042 O O . VAL A 1 131 ? -2.040 5.954 16.223 1.00 88.81 131 VAL A O 1
ATOM 1045 N N . LEU A 1 132 ? -1.559 3.771 16.015 1.00 89.38 132 LEU A N 1
ATOM 1046 C CA . LEU A 1 132 ? -2.298 3.339 17.200 1.00 89.38 132 LEU A CA 1
ATOM 1047 C C . LEU A 1 132 ? -1.703 3.864 18.510 1.00 89.38 132 LEU A C 1
ATOM 1049 O O . LEU A 1 132 ? -2.453 4.025 19.468 1.00 89.38 132 LEU A O 1
ATOM 1053 N N . THR A 1 133 ? -0.405 4.198 18.562 1.00 89.25 133 THR A N 1
ATOM 1054 C CA . THR A 1 133 ? 0.159 4.863 19.754 1.00 89.25 133 THR A CA 1
ATOM 1055 C C . THR A 1 133 ? -0.488 6.222 20.030 1.00 89.25 133 THR A C 1
ATOM 1057 O O . THR A 1 133 ? -0.440 6.696 21.162 1.00 89.25 133 THR A O 1
ATOM 1060 N N . GLY A 1 134 ? -1.053 6.876 19.005 1.00 85.50 134 GLY A N 1
ATOM 1061 C CA . GLY A 1 134 ? -1.673 8.197 19.122 1.00 85.50 134 GLY A CA 1
ATOM 1062 C C . GLY A 1 134 ? -0.705 9.323 19.504 1.00 85.50 134 GLY A C 1
ATOM 1063 O O . GLY A 1 134 ? -1.150 10.444 19.746 1.00 85.50 134 GLY A O 1
ATOM 1064 N N . GLN A 1 135 ? 0.605 9.057 19.565 1.00 86.19 135 GLN A N 1
ATOM 1065 C CA . GLN A 1 135 ? 1.589 10.012 20.065 1.00 86.19 135 GLN A CA 1
ATOM 1066 C C . GLN A 1 135 ? 1.897 11.086 19.009 1.00 86.19 135 GLN A C 1
ATOM 1068 O O . GLN A 1 135 ? 2.441 10.760 17.947 1.00 86.19 135 GLN A O 1
ATOM 1073 N N . PRO A 1 136 ? 1.638 12.382 19.283 1.00 83.50 136 PRO A N 1
ATOM 1074 C CA . PRO A 1 136 ? 1.818 13.449 18.294 1.00 83.50 136 PRO A CA 1
ATOM 1075 C C . PRO A 1 136 ? 3.251 13.546 17.759 1.00 83.50 136 PRO A C 1
ATOM 1077 O O . PRO A 1 136 ? 3.462 13.832 16.582 1.00 83.50 136 PRO A O 1
ATOM 1080 N N . PHE A 1 137 ? 4.237 13.249 18.612 1.00 86.94 137 PHE A N 1
ATOM 1081 C CA . PHE A 1 137 ? 5.657 13.280 18.262 1.00 86.94 137 PHE A CA 1
ATOM 1082 C C . PHE A 1 137 ? 6.025 12.303 17.136 1.00 86.94 137 PHE A C 1
ATOM 1084 O O . PHE A 1 137 ? 6.890 12.613 16.325 1.00 86.94 137 PHE A O 1
ATOM 1091 N N . LEU A 1 138 ? 5.354 11.151 17.045 1.00 83.62 138 LEU A N 1
ATOM 1092 C CA . LEU A 1 138 ? 5.586 10.171 15.979 1.00 83.62 138 LEU A CA 1
ATOM 1093 C C . LEU A 1 138 ? 4.767 10.484 14.719 1.00 83.62 138 LEU A C 1
ATOM 1095 O O . LEU A 1 138 ? 5.218 10.237 13.599 1.00 83.62 138 LEU A O 1
ATOM 1099 N N . LEU A 1 139 ? 3.573 11.056 14.888 1.00 83.88 139 LEU A N 1
ATOM 1100 C CA . LEU A 1 139 ? 2.639 11.306 13.789 1.00 83.88 139 LEU A CA 1
ATOM 1101 C C . LEU A 1 139 ? 2.987 12.555 12.976 1.00 83.88 139 LEU A C 1
ATOM 1103 O O . LEU A 1 139 ? 2.820 12.550 11.753 1.00 83.88 139 LEU A O 1
ATOM 1107 N N . TYR A 1 140 ? 3.509 13.611 13.610 1.00 87.56 140 TYR A N 1
ATOM 1108 C CA . TYR A 1 140 ? 3.893 14.822 12.883 1.00 87.56 140 TYR A CA 1
ATOM 1109 C C . TYR A 1 140 ? 4.989 14.563 11.844 1.00 87.56 140 TYR A C 1
ATOM 1111 O O . TYR A 1 140 ? 4.743 14.879 10.676 1.00 87.56 140 TYR A O 1
ATOM 1119 N N . PRO A 1 141 ? 6.135 13.934 12.175 1.00 88.62 141 PRO A N 1
ATOM 1120 C CA . PRO A 1 141 ? 7.162 13.623 11.185 1.00 88.62 141 PRO A CA 1
ATOM 1121 C C . PRO A 1 141 ? 6.619 12.792 10.024 1.00 88.62 141 PRO A C 1
ATOM 1123 O O . PRO A 1 141 ? 6.906 13.101 8.870 1.00 88.62 141 PRO A O 1
ATOM 1126 N N . LEU A 1 142 ? 5.779 11.793 10.316 1.00 84.44 142 LEU A N 1
ATOM 1127 C CA . LEU A 1 142 ? 5.173 10.938 9.298 1.00 84.44 142 LEU A CA 1
ATOM 1128 C C . LEU A 1 142 ? 4.322 11.759 8.31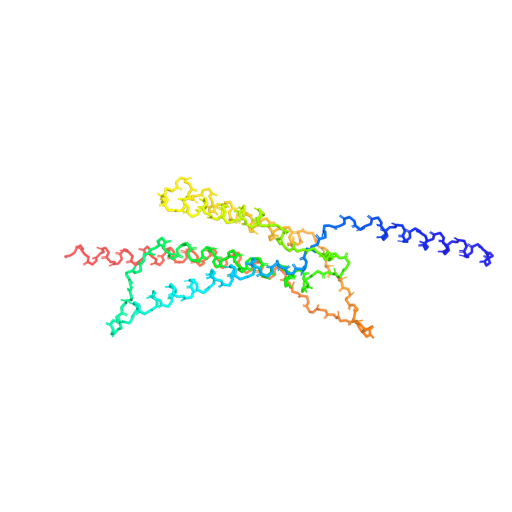4 1.00 84.44 142 LEU A C 1
ATOM 1130 O O . LEU A 1 142 ? 4.481 11.618 7.102 1.00 84.44 142 LEU A O 1
ATOM 1134 N N . SER A 1 143 ? 3.491 12.674 8.827 1.00 85.19 143 SER A N 1
ATOM 1135 C CA . SER A 1 143 ? 2.624 13.535 8.010 1.00 85.19 143 SER A CA 1
ATOM 1136 C C . SER A 1 143 ? 3.405 14.517 7.123 1.00 85.19 143 SER A C 1
ATOM 1138 O O . SER A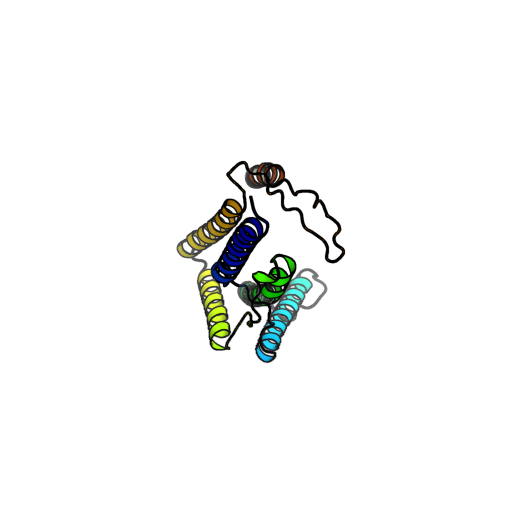 1 143 ? 3.091 14.686 5.933 1.00 85.19 143 SER A O 1
ATOM 1140 N N . PHE A 1 144 ? 4.471 15.121 7.660 1.00 90.75 144 PHE A N 1
ATOM 1141 C CA . PHE A 1 144 ? 5.361 15.993 6.896 1.00 90.75 144 PHE A CA 1
ATOM 1142 C C . PHE A 1 144 ? 6.093 15.206 5.818 1.00 90.75 144 PHE A C 1
ATOM 1144 O O . PHE A 1 144 ? 6.140 15.649 4.673 1.00 90.75 144 PHE A O 1
ATOM 1151 N N . LEU A 1 145 ? 6.593 14.015 6.145 1.00 89.12 145 LEU A N 1
ATOM 1152 C CA . LEU A 1 145 ? 7.317 13.168 5.206 1.00 89.12 145 LEU A CA 1
ATOM 1153 C C . LEU A 1 145 ? 6.426 12.734 4.037 1.00 89.12 145 LEU A C 1
ATOM 1155 O O . LEU A 1 145 ? 6.851 12.833 2.884 1.00 89.12 145 LEU A O 1
ATOM 1159 N N . THR A 1 146 ? 5.166 12.361 4.288 1.00 86.81 146 THR A N 1
ATOM 1160 C CA . THR A 1 146 ? 4.195 12.095 3.211 1.00 86.81 146 THR A CA 1
ATOM 1161 C C . THR A 1 146 ? 3.925 13.326 2.350 1.00 86.81 146 THR A C 1
ATOM 1163 O O . THR A 1 146 ? 3.942 13.231 1.123 1.00 86.81 146 THR A O 1
ATOM 1166 N N . THR A 1 147 ? 3.743 14.497 2.966 1.00 87.81 147 THR A N 1
ATOM 1167 C CA . THR A 1 147 ? 3.468 15.745 2.236 1.00 87.81 147 THR A CA 1
ATOM 1168 C C . THR A 1 147 ? 4.652 16.137 1.352 1.00 87.81 147 THR A C 1
ATOM 1170 O O . THR A 1 147 ? 4.486 16.396 0.161 1.00 87.81 147 THR A O 1
ATOM 1173 N N . ILE A 1 148 ? 5.864 16.109 1.909 1.00 90.88 148 ILE A N 1
ATOM 1174 C CA . ILE A 1 148 ? 7.111 16.387 1.192 1.00 90.88 148 ILE A CA 1
ATOM 1175 C C . ILE A 1 148 ? 7.288 15.397 0.041 1.00 90.88 148 ILE A C 1
ATOM 1177 O O . ILE A 1 148 ? 7.615 15.809 -1.066 1.00 90.88 148 ILE A O 1
ATOM 1181 N N . THR A 1 149 ? 7.013 14.109 0.259 1.00 86.75 149 THR A N 1
ATOM 1182 C CA . THR A 1 149 ? 7.127 13.081 -0.787 1.00 86.75 149 THR A CA 1
ATOM 1183 C C . THR A 1 149 ? 6.237 13.394 -1.990 1.00 86.75 149 THR A C 1
ATOM 1185 O O . THR A 1 149 ? 6.694 13.312 -3.131 1.00 86.75 149 THR A O 1
ATOM 1188 N N . VAL A 1 150 ? 4.982 13.793 -1.756 1.00 86.00 150 VAL A N 1
ATOM 1189 C CA . VAL A 1 150 ? 4.054 14.183 -2.829 1.00 86.00 150 VAL A CA 1
ATOM 1190 C C . VAL A 1 150 ? 4.545 15.440 -3.542 1.00 86.00 150 VAL A C 1
ATOM 1192 O O . VAL A 1 150 ? 4.596 15.464 -4.772 1.00 86.00 150 VAL A O 1
ATOM 1195 N N . LEU A 1 151 ? 4.958 16.463 -2.789 1.00 86.69 151 LEU A N 1
ATOM 1196 C CA . LEU A 1 151 ? 5.471 17.711 -3.354 1.00 86.69 151 LEU A CA 1
ATOM 1197 C C . LEU A 1 151 ? 6.721 17.484 -4.204 1.00 86.69 151 LEU A C 1
ATOM 1199 O O . LEU A 1 151 ? 6.817 18.040 -5.291 1.00 86.69 151 LEU A O 1
ATOM 1203 N N . LEU A 1 152 ? 7.646 16.635 -3.757 1.00 85.69 152 LEU A N 1
ATOM 1204 C CA . LEU A 1 152 ? 8.843 16.278 -4.516 1.00 85.69 152 LEU A CA 1
ATOM 1205 C C . LEU A 1 152 ? 8.501 15.499 -5.789 1.00 85.69 152 LEU A C 1
ATOM 1207 O O . LEU A 1 152 ? 9.098 15.754 -6.835 1.00 85.69 152 LEU A O 1
ATOM 1211 N N . ASN A 1 153 ? 7.528 14.584 -5.733 1.00 80.62 153 ASN A N 1
ATOM 1212 C CA . ASN A 1 153 ? 7.054 13.876 -6.924 1.00 80.62 153 ASN A CA 1
ATOM 1213 C C . ASN A 1 153 ? 6.469 14.853 -7.950 1.00 80.62 153 ASN A C 1
ATOM 1215 O O . ASN A 1 153 ? 6.845 14.826 -9.122 1.00 80.62 153 ASN A O 1
ATOM 1219 N N . LEU A 1 154 ? 5.599 15.759 -7.502 1.00 80.88 154 LEU A N 1
ATOM 1220 C CA . LEU A 1 154 ? 5.005 16.777 -8.365 1.00 80.88 154 LEU A CA 1
ATOM 1221 C C . LEU A 1 154 ? 6.057 17.748 -8.900 1.00 80.88 154 LEU A C 1
ATOM 1223 O O . LEU A 1 154 ? 6.056 18.027 -10.091 1.00 80.88 154 LEU A O 1
ATOM 1227 N N . ALA A 1 155 ? 6.985 18.218 -8.068 1.00 79.81 155 ALA A N 1
ATOM 1228 C CA . ALA A 1 155 ? 8.042 19.140 -8.475 1.00 79.81 155 ALA A CA 1
ATOM 1229 C C . ALA A 1 155 ? 8.996 18.517 -9.501 1.00 79.81 155 ALA A C 1
ATOM 1231 O O . ALA A 1 155 ? 9.429 19.197 -10.425 1.00 79.81 155 ALA A O 1
ATOM 1232 N N . ARG A 1 156 ? 9.294 17.216 -9.384 1.00 71.38 156 ARG A N 1
ATOM 1233 C CA . ARG A 1 156 ? 10.111 16.485 -10.363 1.00 71.38 156 ARG A CA 1
ATOM 1234 C C . ARG A 1 156 ? 9.440 16.403 -11.736 1.00 71.38 156 ARG A C 1
ATOM 1236 O O . ARG A 1 156 ? 10.132 16.407 -12.752 1.00 71.38 156 ARG A O 1
ATOM 1243 N N . HIS A 1 157 ? 8.118 16.259 -11.762 1.00 61.00 157 HIS A N 1
ATOM 1244 C CA . HIS A 1 157 ? 7.342 16.106 -12.993 1.00 61.00 157 HIS A CA 1
ATOM 1245 C C . HIS A 1 157 ? 6.783 17.429 -13.530 1.00 61.00 157 HIS A C 1
ATOM 1247 O O . HIS A 1 157 ? 6.446 17.507 -14.709 1.00 61.00 157 HIS A O 1
ATOM 1253 N N . ALA A 1 158 ? 6.744 18.477 -12.708 1.00 56.97 158 ALA A N 1
ATOM 1254 C CA . ALA A 1 158 ? 6.517 19.844 -13.133 1.00 56.97 158 ALA A CA 1
ATOM 1255 C C . ALA A 1 158 ? 7.801 20.355 -13.809 1.00 56.97 158 ALA A C 1
ATOM 1257 O O . ALA A 1 158 ? 8.824 20.517 -13.142 1.00 56.97 158 ALA A O 1
ATOM 1258 N N . PRO A 1 159 ? 7.804 20.609 -15.128 1.00 52.28 159 PRO A N 1
ATOM 1259 C CA . PRO A 1 159 ? 8.977 21.155 -15.785 1.00 52.28 159 PRO A CA 1
ATOM 1260 C C . PRO A 1 159 ? 9.175 22.591 -15.288 1.00 52.28 159 PRO A C 1
ATOM 1262 O O . PRO A 1 159 ? 8.534 23.524 -15.761 1.00 52.28 159 PRO A O 1
ATOM 1265 N N . LEU A 1 160 ? 10.087 22.779 -14.334 1.00 55.84 160 LEU A N 1
ATOM 1266 C CA . LEU A 1 160 ? 10.579 24.102 -13.924 1.00 55.84 160 LEU A CA 1
ATOM 1267 C C . LEU A 1 160 ? 11.467 24.756 -15.005 1.00 55.84 160 LEU A C 1
ATOM 1269 O O . LEU A 1 160 ? 11.975 25.855 -14.817 1.00 55.84 160 LEU A O 1
ATOM 1273 N N . SER A 1 161 ? 11.637 24.102 -16.156 1.00 48.56 161 SER A N 1
ATOM 1274 C CA . SER A 1 161 ? 12.398 24.572 -17.311 1.00 48.56 161 SER A CA 1
ATOM 1275 C C . SER A 1 161 ? 11.466 24.671 -18.520 1.00 48.56 161 SER A C 1
ATOM 1277 O O . SER A 1 161 ? 10.769 23.714 -18.853 1.00 48.56 161 SER A O 1
ATOM 1279 N N . GLY A 1 162 ? 11.432 25.844 -19.156 1.00 45.62 162 GLY A N 1
ATOM 1280 C CA . GLY A 1 162 ? 10.466 26.279 -20.173 1.00 45.62 162 GLY A CA 1
ATOM 1281 C C . GLY A 1 162 ? 10.453 25.539 -21.517 1.00 45.62 162 GLY A C 1
ATOM 1282 O O . GLY A 1 162 ? 10.062 26.133 -22.521 1.00 45.62 162 GLY A O 1
ATOM 1283 N N . ASN A 1 163 ? 10.813 24.258 -21.575 1.00 41.34 163 ASN A N 1
ATOM 1284 C CA . ASN A 1 163 ? 10.714 23.476 -22.800 1.00 41.34 163 ASN A CA 1
ATOM 1285 C C . ASN A 1 163 ? 9.382 22.725 -22.862 1.00 41.34 163 ASN A C 1
ATOM 1287 O O . ASN A 1 163 ? 9.156 21.728 -22.178 1.00 41.34 163 ASN A O 1
ATOM 1291 N N . ARG A 1 164 ? 8.499 23.230 -23.732 1.00 48.88 164 ARG A N 1
ATOM 1292 C CA . ARG A 1 164 ? 7.291 22.547 -24.208 1.00 48.88 164 ARG A CA 1
ATOM 1293 C C . ARG A 1 164 ? 7.651 21.113 -24.610 1.00 48.88 164 ARG A C 1
ATOM 1295 O O . ARG A 1 164 ? 8.366 20.912 -25.590 1.00 48.88 164 ARG A O 1
ATOM 1302 N N . PHE A 1 165 ? 7.146 20.125 -23.871 1.00 46.72 165 PHE A N 1
ATOM 1303 C CA . PHE A 1 165 ? 7.225 18.710 -24.238 1.00 46.72 165 PHE A CA 1
ATOM 1304 C C . PHE A 1 165 ? 6.378 18.465 -25.499 1.00 46.72 165 PHE A C 1
ATOM 1306 O O . PHE A 1 165 ? 5.211 18.093 -25.429 1.00 46.72 165 PHE A O 1
ATOM 1313 N N . SER A 1 166 ? 6.962 18.717 -26.673 1.00 45.78 166 SER A N 1
ATOM 1314 C CA . SER A 1 166 ? 6.381 18.372 -27.973 1.00 45.78 166 SER A CA 1
ATOM 1315 C C . SER A 1 166 ? 6.785 16.944 -28.338 1.00 45.78 166 SER A C 1
ATOM 1317 O O . SER A 1 166 ? 7.728 16.711 -29.093 1.00 45.78 166 SER A O 1
ATOM 1319 N N . GLY A 1 167 ? 6.107 15.968 -27.736 1.00 46.22 167 GLY A N 1
ATOM 1320 C CA . GLY A 1 167 ? 6.143 14.584 -28.200 1.00 46.22 167 GLY A CA 1
ATOM 1321 C C . GLY A 1 167 ? 5.088 14.399 -29.287 1.00 46.22 167 GLY A C 1
ATOM 1322 O O . GLY A 1 167 ? 3.899 14.481 -28.993 1.00 46.22 167 GLY A O 1
ATOM 1323 N N . ARG A 1 168 ? 5.505 14.174 -30.539 1.00 45.03 168 ARG A N 1
ATOM 1324 C CA . ARG A 1 168 ? 4.608 13.668 -31.589 1.00 45.03 168 ARG A CA 1
ATOM 1325 C C . ARG A 1 168 ? 4.470 12.165 -31.378 1.00 45.03 168 ARG A C 1
ATOM 1327 O O . ARG A 1 168 ? 5.437 11.437 -31.589 1.00 45.03 168 ARG A O 1
ATOM 1334 N N . TYR A 1 169 ? 3.306 11.728 -30.913 1.00 49.72 169 TYR A N 1
ATOM 1335 C CA . TYR A 1 169 ? 2.997 10.309 -30.783 1.00 49.72 169 TYR A CA 1
ATOM 1336 C C . TYR A 1 169 ? 2.436 9.819 -32.121 1.00 49.72 169 TYR A C 1
ATOM 1338 O O . TYR A 1 169 ? 1.520 10.429 -32.674 1.00 49.72 169 TYR A O 1
ATOM 1346 N N . PHE A 1 170 ? 3.043 8.763 -32.661 1.00 45.34 170 PHE A N 1
ATOM 1347 C CA . PHE A 1 170 ? 2.603 8.104 -33.889 1.00 45.34 170 PHE A CA 1
ATOM 1348 C C . PHE A 1 170 ? 1.739 6.903 -33.509 1.00 45.34 170 PHE A C 1
ATOM 1350 O O . PHE A 1 170 ? 2.164 6.069 -32.707 1.00 45.34 170 PHE A O 1
ATOM 1357 N N . ASP A 1 171 ? 0.535 6.835 -34.066 1.00 48.91 171 ASP A N 1
ATOM 1358 C CA . ASP A 1 171 ? -0.349 5.677 -33.943 1.00 48.91 171 ASP A CA 1
ATOM 1359 C C . ASP A 1 171 ? 0.254 4.445 -34.658 1.00 48.91 171 ASP A C 1
ATOM 1361 O O . ASP A 1 171 ? 1.087 4.573 -35.558 1.00 48.91 171 ASP A O 1
ATOM 1365 N N . HIS A 1 172 ? -0.188 3.236 -34.304 1.00 53.56 172 HIS A N 1
ATOM 1366 C CA . HIS A 1 172 ? 0.134 1.983 -35.001 1.00 53.56 172 HIS A CA 1
ATOM 1367 C C . HIS A 1 172 ? -0.296 1.979 -36.481 1.00 53.56 172 HIS A C 1
ATOM 1369 O O . HIS A 1 172 ? 0.188 1.150 -37.249 1.00 53.56 172 HIS A O 1
ATOM 1375 N N . ARG A 1 173 ? -1.157 2.921 -36.897 1.00 46.56 173 ARG A N 1
ATOM 1376 C CA . ARG A 1 173 ? -1.538 3.182 -38.297 1.00 46.56 173 ARG A CA 1
ATOM 1377 C C . ARG A 1 173 ? -0.709 4.271 -38.994 1.00 46.56 173 ARG A C 1
ATOM 1379 O O . ARG A 1 173 ? -0.913 4.514 -40.175 1.00 46.56 173 ARG A O 1
ATOM 1386 N N . GLY A 1 174 ? 0.240 4.901 -38.295 1.00 46.22 174 GLY A N 1
ATOM 1387 C CA . GLY A 1 174 ? 1.104 5.957 -38.838 1.00 46.22 174 GLY A CA 1
ATOM 1388 C C . GLY A 1 174 ? 0.548 7.381 -38.720 1.00 46.22 174 GLY A C 1
ATOM 1389 O O . GLY A 1 174 ? 1.256 8.328 -39.066 1.00 46.22 174 GLY A O 1
ATOM 1390 N N . ASP A 1 175 ? -0.661 7.556 -38.185 1.00 44.69 175 ASP A N 1
ATOM 1391 C CA . ASP A 1 175 ? -1.276 8.873 -38.012 1.00 44.69 175 ASP A CA 1
ATOM 1392 C C . ASP A 1 175 ? -0.685 9.633 -36.811 1.00 44.69 175 ASP A C 1
ATOM 1394 O O . ASP A 1 175 ? -0.404 9.070 -35.747 1.00 44.69 175 ASP A O 1
ATOM 1398 N N . VAL A 1 176 ? -0.472 10.942 -36.985 1.00 46.22 176 VAL A N 1
ATOM 1399 C CA . VAL A 1 176 ? 0.123 11.819 -35.965 1.00 46.22 176 VAL A CA 1
ATOM 1400 C C . VAL A 1 176 ? -0.979 12.365 -35.062 1.00 46.22 176 VAL A C 1
ATOM 1402 O O . VAL A 1 176 ? -1.684 13.304 -35.431 1.00 46.22 176 VAL A O 1
ATOM 1405 N N . PHE A 1 177 ? -1.099 11.830 -33.847 1.00 42.91 177 PHE A N 1
ATOM 1406 C CA . PHE A 1 177 ? -2.016 12.381 -32.851 1.00 42.91 177 PHE A CA 1
ATOM 1407 C C . PHE A 1 177 ? -1.350 13.523 -32.075 1.00 42.91 177 PHE A C 1
ATOM 1409 O O . PHE A 1 177 ? -0.358 13.349 -31.362 1.00 42.91 177 PHE A O 1
ATOM 1416 N N . SER A 1 178 ? -1.928 14.719 -32.187 1.00 46.00 178 SER A N 1
ATOM 1417 C CA . SER A 1 178 ? -1.638 15.840 -31.293 1.00 46.00 178 SER A CA 1
ATOM 1418 C C . SER A 1 178 ? -2.453 15.652 -30.014 1.00 46.00 178 SER A C 1
ATOM 1420 O O . SER A 1 178 ? -3.637 15.988 -29.965 1.00 46.00 178 SER A O 1
ATOM 1422 N N . ALA A 1 179 ? -1.848 15.074 -28.974 1.00 47.00 179 ALA A N 1
ATOM 1423 C CA . ALA A 1 179 ? -2.480 15.037 -27.659 1.00 47.00 179 ALA A CA 1
ATOM 1424 C C . ALA A 1 179 ? -2.707 16.484 -27.189 1.00 47.00 179 ALA A C 1
ATOM 1426 O O . ALA A 1 179 ? -1.749 17.253 -27.063 1.00 47.00 179 ALA A O 1
ATOM 1427 N N . ARG A 1 180 ? -3.967 16.875 -26.948 1.00 48.09 180 ARG A N 1
ATOM 1428 C CA . ARG A 1 180 ? -4.307 18.195 -26.394 1.00 48.09 180 ARG A CA 1
ATOM 1429 C C . ARG A 1 180 ? -3.590 18.324 -25.045 1.00 48.09 180 ARG A C 1
ATOM 1431 O O . ARG A 1 180 ? -3.902 17.615 -24.094 1.00 48.09 180 ARG A O 1
ATOM 1438 N N . GLN A 1 181 ? -2.562 19.164 -25.019 1.00 50.94 181 GLN A N 1
ATOM 1439 C CA . GLN A 1 181 ? -1.575 19.230 -23.944 1.00 50.94 181 GLN A CA 1
ATOM 1440 C C . GLN A 1 181 ? -2.235 19.687 -22.637 1.00 50.94 181 GLN A C 1
ATOM 1442 O O . GLN A 1 181 ? -2.863 20.744 -22.590 1.00 50.94 181 GLN A O 1
ATOM 1447 N N . PHE A 1 182 ? -2.088 18.900 -21.569 1.00 50.03 182 PHE A N 1
ATOM 1448 C CA . PHE A 1 182 ? -2.508 19.304 -20.230 1.00 50.03 182 PHE A CA 1
ATOM 1449 C C . PHE A 1 182 ? -1.534 20.366 -19.700 1.00 50.03 182 PHE A C 1
ATOM 1451 O O . PHE A 1 182 ? -0.367 20.079 -19.426 1.00 50.03 182 PHE A O 1
ATOM 1458 N N . ASP A 1 183 ? -2.000 21.614 -19.605 1.00 58.66 183 ASP A N 1
ATOM 1459 C CA . ASP A 1 183 ? -1.201 22.739 -19.116 1.00 58.66 183 ASP A CA 1
ATOM 1460 C C . ASP A 1 183 ? -1.075 22.688 -17.585 1.00 58.66 183 ASP A C 1
ATOM 1462 O O . ASP A 1 183 ? -1.872 23.262 -16.835 1.00 58.66 183 ASP A O 1
ATOM 1466 N N . TRP A 1 184 ? -0.031 22.000 -17.122 1.00 46.75 184 TRP A N 1
ATOM 1467 C CA . TRP A 1 184 ? 0.312 21.877 -15.706 1.00 46.75 184 TRP A CA 1
ATOM 1468 C C . TRP A 1 184 ? 0.479 23.229 -14.995 1.00 46.75 184 TRP A C 1
ATOM 1470 O O . TRP A 1 184 ? 0.255 23.297 -13.788 1.00 46.75 184 TRP A O 1
ATOM 1480 N N . ARG A 1 185 ? 0.804 24.324 -15.704 1.00 48.22 185 ARG A N 1
ATOM 1481 C CA . ARG A 1 185 ? 0.962 25.656 -15.087 1.00 48.22 185 ARG A CA 1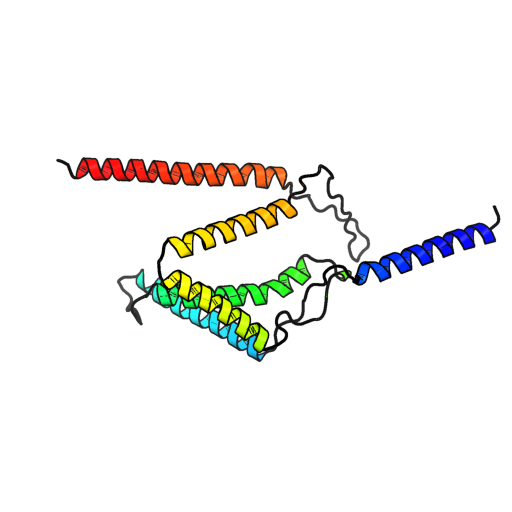
ATOM 1482 C C . ARG A 1 185 ? -0.373 26.193 -14.578 1.00 48.22 185 ARG A C 1
ATOM 1484 O O . ARG A 1 185 ? -0.421 26.768 -13.493 1.00 48.22 185 ARG A O 1
ATOM 1491 N N . ARG A 1 186 ? -1.461 25.956 -15.321 1.00 53.53 186 ARG A N 1
ATOM 1492 C CA . ARG A 1 186 ? -2.828 26.304 -14.896 1.00 53.53 186 ARG A CA 1
ATOM 1493 C C . ARG A 1 186 ? -3.307 25.402 -13.767 1.00 53.53 186 ARG A C 1
ATOM 1495 O O . ARG A 1 186 ? -3.877 25.899 -12.805 1.00 53.53 186 ARG A O 1
ATOM 1502 N N . ALA A 1 187 ? -3.032 24.100 -13.850 1.00 50.38 187 ALA A N 1
ATOM 1503 C CA . ALA A 1 187 ? -3.426 23.156 -12.807 1.00 50.38 187 ALA A CA 1
ATOM 1504 C C . ALA A 1 187 ? -2.748 23.480 -11.463 1.00 50.38 187 ALA A C 1
ATOM 1506 O O . ALA A 1 187 ? -3.430 23.658 -10.459 1.00 50.38 187 ALA A O 1
ATOM 1507 N N . VAL A 1 188 ? -1.421 23.643 -11.446 1.00 52.59 188 VAL A N 1
ATOM 1508 C CA . VAL A 1 188 ? -0.643 23.922 -10.226 1.00 52.59 188 VAL A CA 1
ATOM 1509 C C . VAL A 1 188 ? -0.911 25.333 -9.687 1.00 52.59 188 VAL A C 1
ATOM 1511 O O . VAL A 1 188 ? -1.097 25.502 -8.481 1.00 52.59 188 VAL A O 1
ATOM 1514 N N . GLY A 1 189 ? -0.998 26.334 -10.571 1.00 53.84 189 GLY A N 1
ATOM 1515 C CA . GLY A 1 189 ? -1.292 27.722 -10.201 1.00 53.84 189 GLY A CA 1
ATOM 1516 C C . GLY A 1 189 ? -2.691 27.927 -9.610 1.00 53.84 189 GLY A C 1
ATOM 1517 O O . GLY A 1 189 ? -2.889 28.863 -8.845 1.00 53.84 189 GLY A O 1
ATOM 1518 N N . VAL A 1 190 ? -3.645 27.040 -9.908 1.00 55.28 190 VAL A N 1
ATOM 1519 C CA . VAL A 1 190 ? -4.993 27.062 -9.318 1.00 55.28 190 VAL A CA 1
ATOM 1520 C C . VAL A 1 190 ? -5.072 26.173 -8.074 1.00 55.28 190 VAL A C 1
ATOM 1522 O O . VAL A 1 190 ? -5.649 26.590 -7.074 1.00 55.28 190 VAL A O 1
ATOM 1525 N N . LEU A 1 191 ? -4.469 24.979 -8.075 1.00 47.91 191 LEU A N 1
ATOM 1526 C CA . LEU A 1 191 ? -4.591 24.006 -6.977 1.00 47.91 191 LEU A CA 1
ATOM 1527 C C . LEU A 1 191 ? -3.874 24.425 -5.687 1.00 47.91 191 LEU A C 1
ATOM 1529 O O . LEU A 1 191 ? -4.427 24.237 -4.602 1.00 47.91 191 LEU A O 1
ATOM 1533 N N . ILE A 1 192 ? -2.671 25.004 -5.773 1.00 52.34 192 ILE A N 1
ATOM 1534 C CA . ILE A 1 192 ? -1.898 25.368 -4.571 1.00 52.34 192 ILE A CA 1
ATOM 1535 C C . ILE A 1 192 ? -2.572 26.523 -3.800 1.00 52.34 192 ILE A C 1
ATOM 1537 O O . ILE A 1 192 ? -2.800 26.373 -2.594 1.00 52.34 192 ILE A O 1
ATOM 1541 N N . PRO A 1 193 ? -2.984 27.638 -4.441 1.00 53.72 193 PRO A N 1
ATOM 1542 C CA . PRO A 1 193 ? -3.641 28.733 -3.731 1.00 53.72 193 PRO A CA 1
ATOM 1543 C C . PRO A 1 193 ? -5.058 28.384 -3.270 1.00 53.72 193 PRO A C 1
ATOM 1545 O O . PRO A 1 193 ? -5.454 28.804 -2.188 1.00 53.72 193 PRO A O 1
ATOM 1548 N N . THR A 1 194 ? -5.823 27.597 -4.039 1.00 54.50 194 THR A N 1
ATOM 1549 C CA . THR A 1 194 ? -7.194 27.213 -3.647 1.00 54.50 194 THR A CA 1
ATOM 1550 C C . THR A 1 194 ? -7.207 26.265 -2.456 1.00 54.50 194 THR A C 1
ATOM 1552 O O . THR A 1 194 ? -8.030 26.441 -1.562 1.00 54.50 194 THR A O 1
ATOM 1555 N N . SER A 1 195 ? -6.256 25.333 -2.372 1.00 46.56 195 SER A N 1
ATOM 1556 C CA . SER A 1 195 ? -6.126 24.427 -1.223 1.00 46.56 195 SER A CA 1
ATOM 1557 C C . SER A 1 195 ? -5.741 25.183 0.054 1.00 46.56 195 SER A C 1
ATOM 1559 O O . SER A 1 195 ? -6.298 24.927 1.124 1.00 46.56 195 SER A O 1
ATOM 1561 N N . PHE A 1 196 ? -4.843 26.169 -0.052 1.00 46.97 196 PHE A N 1
ATOM 1562 C CA . PHE A 1 196 ? -4.452 27.025 1.073 1.00 46.97 196 PHE A CA 1
ATOM 1563 C C . PHE A 1 196 ? -5.567 28.012 1.476 1.00 46.97 196 PHE A C 1
ATOM 1565 O O . PHE A 1 196 ? -5.862 28.185 2.662 1.00 46.97 196 PHE A O 1
ATOM 1572 N N . ALA A 1 197 ? -6.260 28.611 0.503 1.00 51.62 197 ALA A N 1
ATOM 1573 C CA . ALA A 1 197 ? -7.419 29.474 0.737 1.00 51.62 197 ALA A CA 1
ATOM 1574 C C . ALA A 1 197 ? -8.605 28.702 1.346 1.00 51.62 197 ALA A C 1
ATOM 1576 O O . ALA A 1 197 ? -9.297 29.221 2.222 1.00 51.62 197 ALA A O 1
ATOM 1577 N N . ALA A 1 198 ? -8.815 27.447 0.941 1.00 49.22 198 ALA A N 1
ATOM 1578 C CA . ALA A 1 198 ? -9.832 26.569 1.511 1.00 49.22 198 ALA A CA 1
ATOM 1579 C C . ALA A 1 198 ? -9.502 26.185 2.960 1.00 49.22 198 ALA A C 1
ATOM 1581 O O . ALA A 1 198 ? -10.368 26.298 3.825 1.00 49.22 198 ALA A O 1
ATOM 1582 N N . GLN A 1 199 ? -8.249 25.822 3.265 1.00 52.84 199 GLN A N 1
ATOM 1583 C CA . GLN A 1 199 ? -7.832 25.510 4.640 1.00 52.84 199 GLN A CA 1
ATOM 1584 C C . GLN A 1 199 ? -7.923 26.725 5.574 1.00 52.84 199 GLN A C 1
ATOM 1586 O O . GLN A 1 199 ? -8.341 26.597 6.726 1.00 52.84 199 GLN A O 1
ATOM 1591 N N . THR A 1 200 ? -7.582 27.920 5.088 1.00 58.22 200 THR A N 1
ATOM 1592 C CA . THR A 1 200 ? -7.673 29.159 5.880 1.00 58.22 200 THR A CA 1
ATOM 1593 C C . THR A 1 200 ? -9.115 29.636 6.064 1.00 58.22 200 THR A C 1
ATOM 1595 O O . THR A 1 200 ? -9.461 30.075 7.163 1.00 58.22 200 THR A O 1
ATOM 1598 N N . ARG A 1 201 ? -9.995 29.482 5.060 1.00 52.69 201 ARG A N 1
ATOM 1599 C CA . ARG A 1 201 ? -11.446 29.700 5.223 1.00 52.69 201 ARG A CA 1
ATOM 1600 C C . ARG A 1 201 ? -12.077 28.695 6.175 1.00 52.69 201 ARG A C 1
ATOM 1602 O O . ARG A 1 201 ? -12.841 29.118 7.034 1.00 52.69 201 ARG A O 1
ATOM 1609 N N . ALA A 1 202 ? -11.742 27.410 6.066 1.00 52.88 202 ALA A N 1
ATOM 1610 C CA . ALA A 1 202 ? -12.256 26.372 6.958 1.00 52.88 202 ALA A CA 1
ATOM 1611 C C . ALA A 1 202 ? -11.843 26.633 8.415 1.00 52.88 202 ALA A C 1
ATOM 1613 O O . ALA A 1 202 ? -12.684 26.581 9.311 1.00 52.88 202 ALA A O 1
ATOM 1614 N N . LYS A 1 203 ? -10.584 27.034 8.651 1.00 55.16 203 LYS A N 1
ATOM 1615 C CA . LYS A 1 203 ? -10.130 27.473 9.978 1.00 55.16 203 LYS A CA 1
ATOM 1616 C C . LYS A 1 203 ? -10.886 28.720 10.451 1.00 55.16 203 LYS A C 1
ATOM 1618 O O . LYS A 1 203 ? -11.452 28.687 11.536 1.00 55.16 203 LYS A O 1
ATOM 1623 N N . ARG A 1 204 ? -10.985 29.794 9.657 1.00 56.56 204 ARG A N 1
ATOM 1624 C CA . ARG A 1 204 ? -11.719 31.016 10.062 1.00 56.56 204 ARG A CA 1
ATOM 1625 C C . ARG A 1 204 ? -13.208 30.766 10.327 1.00 56.56 204 ARG A C 1
ATOM 1627 O O . ARG A 1 204 ? -13.749 31.319 11.279 1.00 56.56 204 ARG A O 1
ATOM 1634 N N . ALA A 1 205 ? -13.857 29.919 9.531 1.00 58.47 205 ALA A N 1
ATOM 1635 C CA . ALA A 1 205 ? -15.249 29.525 9.734 1.00 58.47 205 ALA A CA 1
ATOM 1636 C C . ALA A 1 205 ? -15.428 28.699 11.019 1.00 58.47 205 ALA A C 1
ATOM 1638 O O . ALA A 1 205 ? -16.387 28.931 11.752 1.00 58.47 205 ALA A O 1
ATOM 1639 N N . GLY A 1 206 ? -14.481 27.808 11.332 1.00 56.81 206 GLY A N 1
ATOM 1640 C CA . GLY A 1 206 ? -14.449 27.061 12.592 1.00 56.81 206 GLY A CA 1
ATOM 1641 C C . GLY A 1 206 ? -14.277 27.962 13.820 1.00 56.81 206 GLY A C 1
ATOM 1642 O O . GLY A 1 206 ? -15.025 27.823 14.783 1.00 56.81 206 GLY A O 1
ATOM 1643 N N . TRP A 1 207 ? -13.376 28.948 13.763 1.00 50.50 207 TRP A N 1
ATOM 1644 C CA . TRP A 1 207 ? -13.183 29.933 14.841 1.00 50.50 207 TRP A CA 1
ATOM 1645 C C . TRP A 1 207 ? -14.401 30.856 15.025 1.00 50.50 207 TRP A C 1
ATOM 1647 O O . TRP A 1 207 ? -14.798 31.142 16.153 1.00 50.50 207 TRP A O 1
ATOM 1657 N N . ALA A 1 208 ? -15.055 31.267 13.934 1.00 56.34 208 ALA A N 1
ATOM 1658 C CA . ALA A 1 208 ? -16.288 32.058 13.988 1.00 56.34 208 ALA A CA 1
ATOM 1659 C C . ALA A 1 208 ? -17.505 31.247 14.472 1.00 56.34 208 ALA A C 1
ATOM 1661 O O . ALA A 1 208 ? -18.423 31.798 15.081 1.00 56.34 208 ALA A O 1
ATOM 1662 N N . ALA A 1 209 ? -17.551 29.941 14.194 1.00 56.28 209 ALA A N 1
ATOM 1663 C CA . ALA A 1 209 ? -18.547 29.041 14.765 1.00 56.28 209 ALA A CA 1
ATOM 1664 C C . ALA A 1 209 ? -18.312 28.874 16.272 1.00 56.28 209 ALA A C 1
ATOM 1666 O O . ALA A 1 209 ? -19.226 29.137 17.041 1.00 56.28 209 ALA A O 1
ATOM 1667 N N . PHE A 1 210 ? -17.077 28.578 16.693 1.00 47.31 210 PHE A N 1
ATOM 1668 C CA . PHE A 1 210 ? -16.699 28.425 18.101 1.00 47.31 210 PHE A CA 1
ATOM 1669 C C . PHE A 1 210 ? -16.992 29.680 18.941 1.00 47.31 210 PHE A C 1
ATOM 1671 O O . PHE A 1 210 ? -17.590 29.571 20.008 1.00 47.31 210 PHE A O 1
ATOM 1678 N N . GLY A 1 211 ? -16.677 30.879 18.436 1.00 56.97 211 GLY A N 1
ATOM 1679 C CA . GLY A 1 211 ? -16.981 32.138 19.130 1.00 56.97 211 GLY A CA 1
ATOM 1680 C C . GLY A 1 211 ? -18.483 32.410 19.303 1.00 56.97 211 GLY A C 1
ATOM 1681 O O . GLY A 1 211 ? -18.902 32.933 20.332 1.00 56.97 211 GLY A O 1
ATOM 1682 N N . ARG A 1 212 ? -19.319 32.004 18.336 1.00 56.38 212 ARG A N 1
ATOM 1683 C CA . ARG A 1 212 ? -20.786 32.136 18.428 1.00 56.38 212 ARG A CA 1
ATOM 1684 C C . ARG A 1 212 ? -21.413 31.119 19.378 1.00 56.38 212 ARG A C 1
ATOM 1686 O O . ARG A 1 212 ? -22.417 31.436 20.008 1.00 56.38 212 ARG A O 1
ATOM 1693 N N . THR A 1 213 ? -20.833 29.925 19.493 1.00 53.28 213 THR A N 1
ATOM 1694 C CA . THR A 1 213 ? -21.267 28.918 20.470 1.00 53.28 213 THR A CA 1
ATOM 1695 C C . THR A 1 213 ? -20.829 29.302 21.885 1.00 53.28 213 THR A C 1
ATOM 1697 O O . THR A 1 213 ? -21.633 29.208 22.805 1.00 53.28 213 THR A O 1
ATOM 1700 N N . ALA A 1 214 ? -19.608 29.823 22.055 1.00 49.88 214 ALA A N 1
ATOM 1701 C CA . ALA A 1 214 ? -19.093 30.290 23.344 1.00 49.88 214 ALA A CA 1
ATOM 1702 C C . ALA A 1 214 ? -19.898 31.478 23.907 1.00 49.88 214 ALA A C 1
ATOM 1704 O O . ALA A 1 214 ? -20.245 31.480 25.083 1.00 49.88 214 ALA A O 1
ATOM 1705 N N . ALA A 1 215 ? -20.294 32.435 23.060 1.00 53.97 215 ALA A N 1
ATOM 1706 C CA . ALA A 1 215 ? -21.133 33.571 23.462 1.00 53.97 215 ALA A CA 1
ATOM 1707 C C . ALA A 1 215 ? -22.587 33.189 23.815 1.00 53.97 215 ALA A C 1
ATOM 1709 O O . ALA A 1 215 ? -23.304 33.979 24.426 1.00 53.97 215 ALA A O 1
ATOM 1710 N N . ARG A 1 216 ? -23.046 31.993 23.417 1.00 51.97 216 ARG A N 1
ATOM 1711 C CA . ARG A 1 216 ? -24.394 31.483 23.719 1.00 51.97 216 ARG A CA 1
ATOM 1712 C C . ARG A 1 216 ? -24.455 30.729 25.056 1.00 51.97 216 ARG A C 1
ATOM 1714 O O . ARG A 1 216 ? -25.545 30.559 25.581 1.00 51.97 216 ARG A O 1
ATOM 1721 N N . TYR A 1 217 ? -23.307 30.322 25.599 1.00 48.69 217 TYR A N 1
ATOM 1722 C CA . TYR A 1 217 ? -23.180 29.640 26.895 1.00 48.69 217 TYR A CA 1
ATOM 1723 C C . TYR A 1 217 ? -22.763 30.571 28.050 1.00 48.69 217 TYR A C 1
ATOM 1725 O O . TYR A 1 217 ? -22.653 30.115 29.181 1.00 48.69 217 TYR A O 1
ATOM 1733 N N . SER A 1 218 ? -22.530 31.862 27.784 1.00 49.91 218 SER A N 1
ATOM 1734 C CA . SER A 1 218 ? -22.150 32.871 28.787 1.00 49.91 218 SER A CA 1
ATOM 1735 C C . SER A 1 218 ? -23.291 33.843 29.145 1.00 49.91 218 SER A C 1
ATOM 1737 O O . SER A 1 218 ? -23.022 34.997 29.483 1.00 49.91 218 SER A O 1
ATOM 1739 N N . ARG A 1 219 ? -24.551 33.417 29.004 1.00 45.06 219 ARG A N 1
ATOM 1740 C CA . ARG A 1 219 ? -25.747 34.123 29.490 1.00 45.06 219 ARG A CA 1
ATOM 1741 C C . ARG A 1 219 ? -26.548 33.209 30.396 1.00 45.06 219 ARG A C 1
ATOM 1743 O O . ARG A 1 219 ? -26.624 32.010 30.052 1.00 45.06 219 ARG A O 1
#

Radius of gyration: 26.73 Å; chains: 1; bounding box: 65×51×84 Å

pLDDT: mean 73.04, std 16.85, range [41.34, 95.12]

Secondary structure (DSSP, 8-state):
--HHHHHHHHHHHHHHHHHHHHHGGGS-PEEEEPPPHHHHHHHHHHHHHHHHHHHHHHHTT-TTS--SS---HHHHHHHHHHHHHHHHHHHHHHHHHHHS-GGGEEEEESS-SHHHHHHHHHHHHHHHHHHHT--HHHHHHHHHHHHHHHHHHHHHHS--S-------EEPTTS-EE------HHHHHHHHHHHHHHHHHHHHHHHHHHHHHHHTTS--